Protein AF-A0A068S2N1-F1 (afdb_monomer_lite)

pLDDT: mean 88.33, std 12.28, range [43.28, 98.12]

Organism: NCBI:txid1263082

Structure (mmCIF, N/CA/C/O backbone):
data_AF-A0A068S2N1-F1
#
_entry.id   AF-A0A068S2N1-F1
#
loop_
_atom_site.group_PDB
_atom_site.id
_atom_site.type_symbol
_atom_site.label_atom_id
_atom_site.label_alt_id
_atom_site.label_comp_id
_atom_site.label_asym_id
_atom_site.label_entity_id
_atom_site.label_seq_id
_atom_site.pdbx_PDB_ins_code
_atom_site.Cartn_x
_atom_site.Cartn_y
_atom_site.Cartn_z
_atom_site.occupancy
_atom_site.B_iso_or_equiv
_atom_site.auth_seq_id
_atom_site.auth_comp_id
_atom_site.auth_asym_id
_atom_site.auth_atom_id
_atom_site.pdbx_PDB_model_num
ATOM 1 N N . MET A 1 1 ? 57.124 6.295 -40.384 1.00 50.94 1 MET A N 1
ATOM 2 C CA . MET A 1 1 ? 55.967 6.917 -39.714 1.00 50.94 1 MET A CA 1
ATOM 3 C C . MET A 1 1 ? 54.730 6.375 -40.402 1.00 50.94 1 MET A C 1
ATOM 5 O O . MET A 1 1 ? 54.477 6.763 -41.529 1.00 50.94 1 MET A O 1
ATOM 9 N N . MET A 1 2 ? 54.087 5.366 -39.808 1.00 43.28 2 MET A N 1
ATOM 10 C CA . MET A 1 2 ? 52.809 4.840 -40.298 1.00 43.28 2 MET A CA 1
ATOM 11 C C . MET A 1 2 ? 51.712 5.750 -39.761 1.00 43.28 2 MET A C 1
ATOM 13 O O . MET A 1 2 ? 51.516 5.819 -38.549 1.00 43.28 2 MET A O 1
ATOM 17 N N . GLU A 1 3 ? 51.054 6.465 -40.663 1.00 52.75 3 GLU A N 1
ATOM 18 C CA . GLU A 1 3 ? 49.817 7.181 -40.382 1.00 52.75 3 GLU A CA 1
ATOM 19 C C . GLU A 1 3 ? 48.734 6.136 -40.095 1.00 52.75 3 GLU A C 1
ATOM 21 O O . GLU A 1 3 ? 48.319 5.385 -40.979 1.00 52.75 3 GLU A O 1
ATOM 26 N N . TYR A 1 4 ? 48.319 6.043 -38.831 1.00 49.84 4 TYR A N 1
ATOM 27 C CA . TYR A 1 4 ? 47.068 5.392 -38.464 1.00 49.84 4 TYR A CA 1
ATOM 28 C C . TYR A 1 4 ? 45.945 6.266 -39.018 1.00 49.84 4 TYR A C 1
ATOM 30 O O . TYR A 1 4 ? 45.497 7.205 -38.370 1.00 49.84 4 TYR A O 1
ATOM 38 N N . HIS A 1 5 ? 45.561 5.997 -40.262 1.00 51.66 5 HIS A N 1
ATOM 39 C CA . HIS A 1 5 ? 44.388 6.595 -40.870 1.00 51.66 5 HIS A CA 1
ATOM 40 C C . HIS A 1 5 ? 43.169 6.155 -40.058 1.00 51.66 5 HIS A C 1
ATOM 42 O O . HIS A 1 5 ? 42.894 4.959 -39.937 1.00 51.66 5 HIS A O 1
ATOM 48 N N . ASP A 1 6 ? 42.492 7.141 -39.479 1.00 54.78 6 ASP A N 1
ATOM 49 C CA . ASP A 1 6 ? 41.289 7.019 -38.668 1.00 54.78 6 ASP A CA 1
ATOM 50 C C . ASP A 1 6 ? 40.223 6.158 -39.358 1.00 54.78 6 ASP A C 1
ATOM 52 O O . ASP A 1 6 ? 39.435 6.624 -40.181 1.00 54.78 6 ASP A O 1
ATOM 56 N N . LEU A 1 7 ? 40.172 4.876 -38.998 1.00 48.19 7 LEU A N 1
ATOM 57 C CA . LEU A 1 7 ? 39.039 4.001 -39.275 1.00 48.19 7 LEU A CA 1
ATOM 58 C C . LEU A 1 7 ? 37.964 4.270 -38.220 1.00 48.19 7 LEU A C 1
ATOM 60 O O . LEU A 1 7 ? 37.675 3.423 -37.377 1.00 48.19 7 LEU A O 1
ATOM 64 N N . TRP A 1 8 ? 37.377 5.467 -38.251 1.00 58.34 8 TRP A N 1
ATOM 65 C CA . TRP A 1 8 ? 36.103 5.671 -37.575 1.00 58.34 8 TRP A CA 1
ATOM 66 C C . TRP A 1 8 ? 35.042 4.895 -38.366 1.00 58.34 8 TRP A C 1
ATOM 68 O O . TRP A 1 8 ? 34.888 5.143 -39.567 1.00 58.34 8 TRP A O 1
ATOM 78 N N . PRO A 1 9 ? 34.317 3.938 -37.764 1.00 58.34 9 PRO A N 1
ATOM 79 C CA . PRO A 1 9 ? 33.247 3.267 -38.476 1.00 58.34 9 PRO A CA 1
ATOM 80 C C . PRO A 1 9 ? 32.164 4.305 -38.776 1.00 58.34 9 PRO A C 1
ATOM 82 O O . PRO A 1 9 ? 31.593 4.908 -37.867 1.00 58.34 9 PRO A O 1
ATOM 85 N N . ILE A 1 10 ? 31.902 4.539 -40.064 1.00 65.25 10 ILE A N 1
ATOM 86 C CA . ILE A 1 10 ? 30.747 5.311 -40.521 1.00 65.25 10 ILE A CA 1
ATOM 87 C C . ILE A 1 10 ? 29.518 4.495 -40.117 1.00 65.25 10 ILE A C 1
ATOM 89 O O . ILE A 1 10 ? 29.126 3.557 -40.810 1.00 65.25 10 ILE A O 1
ATOM 93 N N . ILE A 1 11 ? 28.962 4.810 -38.947 1.00 65.44 11 ILE A N 1
ATOM 94 C CA . ILE A 1 11 ? 27.679 4.280 -38.489 1.00 65.44 11 ILE A CA 1
ATOM 95 C C . ILE A 1 11 ? 26.670 4.595 -39.596 1.00 65.44 11 ILE A C 1
ATOM 97 O O . ILE A 1 11 ? 26.536 5.755 -39.995 1.00 65.44 11 ILE A O 1
ATOM 101 N N . SER A 1 12 ? 26.006 3.573 -40.139 1.00 80.38 12 SER A N 1
ATOM 102 C CA . SER A 1 12 ? 25.059 3.789 -41.235 1.00 80.38 12 SER A CA 1
ATOM 103 C C . SER A 1 12 ? 23.910 4.690 -40.766 1.00 80.38 12 SER A C 1
ATOM 105 O O . SER A 1 12 ? 23.557 4.708 -39.585 1.00 80.38 12 SER A O 1
ATOM 107 N N . SER A 1 13 ? 23.275 5.426 -41.681 1.00 79.69 13 SER A N 1
ATOM 108 C CA . SER A 1 13 ? 22.116 6.267 -41.341 1.00 79.69 13 SER A CA 1
ATOM 109 C C . SER A 1 13 ? 20.970 5.476 -40.691 1.00 79.69 13 SER A C 1
ATOM 111 O O . SER A 1 13 ? 20.159 6.045 -39.968 1.00 79.69 13 SER A O 1
ATOM 113 N N . GLU A 1 14 ? 20.886 4.167 -40.942 1.00 81.12 14 GLU A N 1
ATOM 114 C CA . GLU A 1 14 ? 19.935 3.267 -40.278 1.00 81.12 14 GLU A CA 1
ATOM 115 C C . GLU A 1 14 ? 20.351 2.952 -38.838 1.00 81.12 14 GLU A C 1
ATOM 117 O O . GLU A 1 14 ? 19.517 3.012 -37.939 1.00 81.12 14 GLU A O 1
ATOM 122 N N . GLN A 1 15 ? 21.638 2.698 -38.591 1.00 81.25 15 GLN A N 1
ATOM 123 C CA . GLN A 1 15 ? 22.155 2.494 -37.237 1.00 81.25 15 GLN A CA 1
ATOM 124 C C . GLN A 1 15 ? 22.020 3.758 -36.375 1.00 81.25 15 GLN A C 1
ATOM 126 O O . GLN A 1 15 ? 21.676 3.650 -35.202 1.00 81.25 15 GLN A O 1
ATOM 131 N N . GLN A 1 16 ? 22.210 4.952 -36.950 1.00 82.50 16 GLN A N 1
ATOM 132 C CA . GLN A 1 16 ? 21.969 6.220 -36.246 1.00 82.50 16 GLN A CA 1
ATOM 133 C C . GLN A 1 16 ? 20.497 6.391 -35.846 1.00 82.50 16 GLN A C 1
ATOM 135 O O . GLN A 1 16 ? 20.217 6.779 -34.716 1.00 82.50 16 GLN A O 1
ATOM 140 N N . LYS A 1 17 ? 19.552 6.051 -36.735 1.00 86.12 17 LYS A N 1
ATOM 141 C CA . LYS A 1 17 ? 18.113 6.096 -36.419 1.00 86.12 17 LYS A CA 1
ATOM 142 C C . LYS A 1 17 ? 17.726 5.104 -35.326 1.00 86.12 17 LYS A C 1
ATOM 144 O O . LYS A 1 17 ? 16.930 5.450 -34.461 1.00 86.12 17 LYS A O 1
ATOM 149 N N . LEU A 1 18 ? 18.286 3.894 -35.354 1.00 87.88 18 LEU A N 1
ATOM 150 C CA . LEU A 1 18 ? 18.038 2.884 -34.321 1.00 87.88 18 LEU A CA 1
ATOM 151 C C . LEU A 1 18 ? 18.582 3.323 -32.957 1.00 87.88 18 LEU A C 1
ATOM 153 O O . LEU A 1 18 ? 17.882 3.190 -31.960 1.00 87.88 18 LEU A O 1
ATOM 157 N N . LEU A 1 19 ? 19.790 3.896 -32.921 1.00 85.75 19 LEU A N 1
ATOM 158 C CA . LEU A 1 19 ? 20.373 4.463 -31.701 1.00 85.75 19 LEU A CA 1
ATOM 159 C C . LEU A 1 19 ? 19.509 5.594 -31.134 1.00 85.75 19 LEU A C 1
ATOM 161 O O . LEU A 1 19 ? 19.250 5.614 -29.936 1.00 85.75 19 LEU A O 1
ATOM 165 N N . GLN A 1 20 ? 19.025 6.496 -31.990 1.00 87.19 20 GLN A N 1
ATOM 166 C CA . GLN A 1 20 ? 18.169 7.601 -31.565 1.00 87.19 20 GLN A CA 1
ATOM 167 C C . GLN A 1 20 ? 16.817 7.109 -31.026 1.00 87.19 20 GLN A C 1
ATOM 169 O O . GLN A 1 20 ? 16.393 7.540 -29.960 1.00 87.19 20 GLN A O 1
ATOM 174 N N . GLN A 1 21 ? 16.176 6.148 -31.699 1.00 88.19 21 GLN A N 1
ATOM 175 C CA . GLN A 1 21 ? 14.936 5.535 -31.205 1.00 88.19 21 GLN A CA 1
ATOM 176 C C . GLN A 1 21 ? 15.134 4.811 -29.872 1.00 88.19 21 GLN A C 1
ATOM 178 O O . GLN A 1 21 ? 14.247 4.831 -29.024 1.00 88.19 21 GLN A O 1
ATOM 183 N N . GLN A 1 22 ? 16.283 4.164 -29.683 1.00 85.25 22 GLN A N 1
ATOM 184 C CA . GLN A 1 22 ? 16.595 3.492 -28.429 1.00 85.25 22 GLN A CA 1
ATOM 185 C C . GLN A 1 22 ? 16.802 4.495 -27.288 1.00 85.25 22 GLN A C 1
ATOM 187 O O . GLN A 1 22 ? 16.259 4.290 -26.208 1.00 85.25 22 GLN A O 1
ATOM 192 N N . GLN A 1 23 ? 17.499 5.607 -27.545 1.00 84.38 23 GLN A N 1
ATOM 193 C CA . GLN A 1 23 ? 17.666 6.691 -26.572 1.00 84.38 23 GLN A CA 1
ATOM 194 C C . GLN A 1 23 ? 16.322 7.300 -26.154 1.00 84.38 23 GLN A C 1
ATOM 196 O O . GLN A 1 23 ? 16.054 7.411 -24.963 1.00 84.38 23 GLN A O 1
ATOM 201 N N . GLU A 1 24 ? 15.443 7.609 -27.111 1.00 87.38 24 GLU A N 1
ATOM 202 C CA . GLU A 1 24 ? 14.108 8.152 -26.819 1.00 87.38 24 GLU A CA 1
ATOM 203 C C . GLU A 1 24 ? 13.254 7.182 -25.984 1.00 87.38 24 GLU A C 1
ATOM 205 O O . GLU A 1 24 ? 12.510 7.602 -25.098 1.00 87.38 24 GLU A O 1
ATOM 210 N N . GLN A 1 25 ? 13.361 5.874 -26.237 1.00 85.38 25 GLN A N 1
ATOM 211 C CA . GLN A 1 25 ? 12.658 4.857 -25.449 1.00 85.38 25 GLN A CA 1
ATOM 212 C C . GLN A 1 25 ? 13.197 4.737 -24.023 1.00 85.38 25 GLN A C 1
ATOM 214 O O . GLN A 1 25 ? 12.416 4.505 -23.099 1.00 85.38 25 GLN A O 1
ATOM 219 N N . ASP A 1 26 ? 14.510 4.852 -23.842 1.00 83.75 26 ASP A N 1
ATOM 220 C CA . ASP A 1 26 ? 15.133 4.775 -22.524 1.00 83.75 26 ASP A CA 1
ATOM 221 C C . ASP A 1 26 ? 14.786 6.017 -21.683 1.00 83.75 26 ASP A C 1
ATOM 223 O O . ASP A 1 26 ? 14.392 5.867 -20.527 1.00 83.75 26 ASP A O 1
ATOM 227 N N . GLU A 1 27 ? 14.796 7.214 -22.281 1.00 86.38 27 GLU A N 1
ATOM 228 C CA . GLU A 1 27 ? 14.364 8.462 -21.628 1.00 86.38 27 GLU A CA 1
ATOM 229 C C . GLU A 1 27 ? 12.887 8.413 -21.199 1.00 86.38 27 GLU A C 1
ATOM 231 O O . GLU A 1 27 ? 12.549 8.769 -20.069 1.00 86.38 27 GLU A O 1
ATOM 236 N N . GLN A 1 28 ? 11.994 7.915 -22.064 1.00 86.31 28 GLN A N 1
ATOM 237 C CA . GLN A 1 28 ? 10.570 7.766 -21.730 1.00 86.31 28 GLN A CA 1
ATOM 238 C C . GLN A 1 28 ? 10.344 6.800 -20.565 1.00 86.31 28 GLN A C 1
ATOM 240 O O . GLN A 1 28 ? 9.532 7.074 -19.680 1.00 86.31 28 GLN A O 1
ATOM 245 N N . LYS A 1 29 ? 11.066 5.674 -20.545 1.00 83.00 29 LYS A N 1
ATOM 246 C CA . LYS A 1 29 ? 10.986 4.712 -19.440 1.00 83.00 29 LYS A CA 1
ATOM 247 C C . LYS A 1 29 ? 11.489 5.318 -18.142 1.00 83.00 29 LYS A C 1
ATOM 249 O O . LYS A 1 29 ? 10.867 5.100 -17.107 1.00 83.00 29 LYS A O 1
ATOM 254 N N . GLU A 1 30 ? 12.597 6.053 -18.179 1.00 85.31 30 GLU A N 1
ATOM 255 C CA . GLU A 1 30 ? 13.137 6.717 -16.994 1.00 85.31 30 GLU A CA 1
ATOM 256 C C . GLU A 1 30 ? 12.122 7.703 -16.406 1.00 85.31 30 GLU A C 1
ATOM 258 O O . GLU A 1 30 ? 11.840 7.640 -15.206 1.00 85.31 30 GLU A O 1
ATOM 263 N N . GLN A 1 31 ? 11.495 8.517 -17.260 1.00 87.62 31 GLN A N 1
ATOM 264 C CA . GLN A 1 31 ? 10.448 9.448 -16.853 1.00 87.62 31 GLN A CA 1
ATOM 265 C C . GLN A 1 31 ? 9.241 8.727 -16.229 1.00 87.62 31 GLN A C 1
ATOM 267 O O . GLN A 1 31 ? 8.793 9.110 -15.149 1.00 87.62 31 GLN A O 1
ATOM 272 N N . GLU A 1 32 ? 8.754 7.642 -16.839 1.00 87.50 32 GLU A N 1
ATOM 273 C CA . GLU A 1 32 ? 7.657 6.835 -16.282 1.00 87.50 32 GLU A CA 1
ATOM 274 C C . GLU A 1 32 ? 8.007 6.284 -14.884 1.00 87.50 32 GLU A C 1
ATOM 276 O O . GLU A 1 32 ? 7.168 6.240 -13.982 1.00 87.50 32 GLU A O 1
ATOM 281 N N . GLN A 1 33 ? 9.255 5.864 -14.654 1.00 84.94 33 GLN A N 1
ATOM 282 C CA . GLN A 1 33 ? 9.677 5.382 -13.334 1.00 84.94 33 GLN A CA 1
ATOM 283 C C . GLN A 1 33 ? 9.750 6.501 -12.296 1.00 84.94 33 GLN A C 1
ATOM 285 O O . GLN A 1 33 ? 9.393 6.285 -11.135 1.00 84.94 33 GLN A O 1
ATOM 290 N N . GLU A 1 34 ? 10.217 7.681 -12.691 1.00 89.25 34 GLU A N 1
ATOM 291 C CA . GLU A 1 34 ? 10.250 8.843 -11.809 1.00 89.25 34 GLU A CA 1
ATOM 292 C C . GLU A 1 34 ? 8.831 9.286 -11.430 1.00 89.25 34 GLU A C 1
ATOM 294 O O . GLU A 1 34 ? 8.563 9.523 -10.250 1.00 89.25 34 GLU A O 1
ATOM 299 N N . GLU A 1 35 ? 7.896 9.261 -12.382 1.00 91.31 35 GLU A N 1
ATOM 300 C CA . GLU A 1 35 ? 6.467 9.476 -12.138 1.00 91.31 35 GLU A CA 1
ATOM 301 C C . GLU A 1 35 ? 5.908 8.448 -11.141 1.00 91.31 35 GLU A C 1
ATOM 303 O O . GLU A 1 35 ? 5.309 8.838 -10.138 1.00 91.31 35 GLU A O 1
ATOM 308 N N . ASN A 1 36 ? 6.198 7.153 -11.315 1.00 90.69 36 ASN A N 1
ATOM 309 C CA . ASN A 1 36 ? 5.779 6.113 -10.365 1.00 90.69 36 ASN A CA 1
ATOM 310 C C . ASN A 1 36 ? 6.326 6.360 -8.941 1.00 90.69 36 ASN A C 1
ATOM 312 O O . ASN A 1 36 ? 5.598 6.222 -7.955 1.00 90.69 36 ASN A O 1
ATOM 316 N N . ILE A 1 37 ? 7.606 6.727 -8.800 1.00 91.69 37 ILE A N 1
ATOM 317 C CA . ILE A 1 37 ? 8.214 7.031 -7.489 1.00 91.69 37 ILE A CA 1
ATOM 318 C C . ILE A 1 37 ? 7.569 8.275 -6.868 1.00 91.69 37 ILE A C 1
ATOM 320 O O . ILE A 1 37 ? 7.307 8.309 -5.658 1.00 91.69 37 ILE A O 1
ATOM 324 N N . GLN A 1 38 ? 7.290 9.288 -7.684 1.00 94.50 38 GLN A N 1
ATOM 325 C CA . GLN A 1 38 ? 6.627 10.509 -7.254 1.00 94.50 38 GLN A CA 1
ATOM 326 C C . GLN A 1 38 ? 5.190 10.234 -6.787 1.00 94.50 38 GLN A C 1
ATOM 328 O O . GLN A 1 38 ? 4.768 10.759 -5.751 1.00 94.50 38 GLN A O 1
ATOM 333 N N . GLU A 1 39 ? 4.451 9.372 -7.485 1.00 94.31 39 GLU A N 1
ATOM 334 C CA . GLU A 1 39 ? 3.106 8.939 -7.097 1.00 94.31 39 GLU A CA 1
ATOM 335 C C . GLU A 1 39 ? 3.116 8.173 -5.767 1.00 94.31 39 GLU A C 1
ATOM 337 O O . GLU A 1 39 ? 2.340 8.509 -4.866 1.00 94.31 39 GLU A O 1
ATOM 342 N N . ILE A 1 40 ? 4.042 7.219 -5.582 1.00 94.44 40 ILE A N 1
ATOM 343 C CA . ILE A 1 40 ? 4.223 6.509 -4.299 1.00 94.44 40 ILE A CA 1
ATOM 344 C C . ILE A 1 40 ? 4.476 7.513 -3.170 1.00 94.44 40 ILE A C 1
ATOM 346 O O . ILE A 1 40 ? 3.829 7.455 -2.122 1.00 94.44 40 ILE A O 1
ATOM 350 N N . THR A 1 41 ? 5.399 8.450 -3.387 1.00 94.94 41 THR A N 1
ATOM 351 C CA . THR A 1 41 ? 5.784 9.455 -2.386 1.00 94.94 41 THR A CA 1
ATOM 352 C C . THR A 1 41 ? 4.615 10.382 -2.044 1.00 94.94 41 THR A C 1
ATOM 354 O O . THR A 1 41 ? 4.409 10.732 -0.881 1.00 94.94 41 THR A O 1
ATOM 357 N N . THR A 1 42 ? 3.800 10.740 -3.038 1.00 96.50 42 THR A N 1
ATOM 358 C CA . THR A 1 42 ? 2.596 11.563 -2.855 1.00 96.50 42 THR A CA 1
ATOM 359 C C . THR A 1 42 ? 1.551 10.837 -2.008 1.00 96.50 42 THR A C 1
ATOM 361 O O . THR A 1 42 ? 1.003 11.408 -1.063 1.00 96.50 42 THR A O 1
ATOM 364 N N . ILE A 1 43 ? 1.308 9.556 -2.291 1.00 95.50 43 ILE A N 1
ATOM 365 C CA . ILE A 1 43 ? 0.384 8.725 -1.509 1.00 95.50 43 ILE A CA 1
ATOM 366 C C . ILE A 1 43 ? 0.885 8.561 -0.072 1.00 95.50 43 ILE A C 1
ATOM 368 O O . ILE A 1 43 ? 0.108 8.716 0.873 1.00 95.50 43 ILE A O 1
ATOM 372 N N . GLU A 1 44 ? 2.180 8.292 0.111 1.00 95.31 44 GLU A N 1
ATOM 373 C CA . GLU A 1 44 ? 2.789 8.188 1.437 1.00 95.31 44 GLU A CA 1
ATOM 374 C C . GLU A 1 44 ? 2.637 9.501 2.220 1.00 95.31 44 GLU A C 1
ATOM 376 O O . GLU A 1 44 ? 2.291 9.487 3.404 1.00 95.31 44 GLU A O 1
ATOM 381 N N . HIS A 1 45 ? 2.846 10.645 1.565 1.00 96.69 45 HIS A N 1
ATOM 382 C CA . HIS A 1 45 ? 2.656 11.957 2.173 1.00 96.69 45 HIS A CA 1
ATOM 383 C C . HIS A 1 45 ? 1.211 12.166 2.646 1.00 96.69 45 HIS A C 1
ATOM 385 O O . HIS A 1 45 ? 0.997 12.575 3.788 1.00 96.69 45 HIS A O 1
ATOM 391 N N . HIS A 1 46 ? 0.214 11.817 1.828 1.00 97.44 46 HIS A N 1
ATOM 392 C CA . HIS A 1 46 ? -1.192 11.892 2.235 1.00 97.44 46 HIS A CA 1
ATOM 393 C C . HIS A 1 46 ? -1.510 10.964 3.413 1.00 97.44 46 HIS A C 1
ATOM 395 O O . HIS A 1 46 ? -2.196 11.379 4.347 1.00 97.44 46 HIS A O 1
ATOM 401 N N . ALA A 1 47 ? -0.975 9.740 3.421 1.00 96.50 47 ALA A N 1
ATOM 402 C CA . ALA A 1 47 ? -1.142 8.824 4.547 1.00 96.50 47 ALA A CA 1
ATOM 403 C C . ALA A 1 47 ? -0.542 9.399 5.845 1.00 96.50 47 ALA A C 1
ATOM 405 O O . ALA A 1 47 ? -1.185 9.360 6.896 1.00 96.50 47 ALA A O 1
ATOM 406 N N . LYS A 1 48 ? 0.651 10.006 5.769 1.00 96.31 48 LYS A N 1
ATOM 407 C CA . LYS A 1 48 ? 1.284 10.706 6.900 1.00 96.31 48 LYS A CA 1
ATOM 408 C C . LYS A 1 48 ? 0.455 11.895 7.376 1.00 96.31 48 LYS A C 1
ATOM 410 O O . LYS A 1 48 ? 0.347 12.109 8.577 1.00 96.31 48 LYS A O 1
ATOM 415 N N . GLU A 1 49 ? -0.153 12.650 6.467 1.00 97.19 49 GLU A N 1
ATOM 416 C CA . GLU A 1 49 ? -0.998 13.790 6.825 1.00 97.19 49 GLU A CA 1
ATOM 417 C C . GLU A 1 49 ? -2.298 13.357 7.521 1.00 97.19 49 GLU A C 1
ATOM 419 O O . GLU A 1 49 ? -2.749 14.019 8.456 1.00 97.19 49 GLU A O 1
ATOM 424 N N . ILE A 1 50 ? -2.891 12.222 7.131 1.00 96.38 50 ILE A N 1
ATOM 425 C CA . ILE A 1 50 ? -4.014 11.617 7.867 1.00 96.38 50 ILE A CA 1
ATOM 426 C C . ILE A 1 50 ? -3.580 11.269 9.295 1.00 96.38 50 ILE A C 1
ATOM 428 O O . ILE A 1 50 ? -4.236 11.692 10.248 1.00 96.38 50 ILE A O 1
ATOM 432 N N . ALA A 1 51 ? -2.465 10.547 9.448 1.00 94.94 51 ALA A N 1
ATOM 433 C CA . ALA A 1 51 ? -1.938 10.170 10.759 1.00 94.94 51 ALA A CA 1
ATOM 434 C C . ALA A 1 51 ? -1.627 11.404 11.625 1.00 94.94 51 ALA A C 1
ATOM 436 O O . ALA A 1 51 ? -2.101 11.504 12.751 1.00 94.94 51 ALA A O 1
ATOM 437 N N . ARG A 1 52 ? -0.943 12.407 11.064 1.00 95.50 52 ARG A N 1
ATOM 438 C CA . ARG A 1 52 ? -0.591 13.654 11.758 1.00 95.50 52 ARG A CA 1
ATOM 439 C C . ARG A 1 52 ? -1.819 14.434 12.224 1.00 95.50 52 ARG A C 1
ATOM 441 O O . ARG A 1 52 ? -1.815 14.972 13.331 1.00 95.50 52 ARG A O 1
ATOM 448 N N . ARG A 1 53 ? -2.868 14.524 11.395 1.00 95.88 53 ARG A N 1
ATOM 449 C CA . ARG A 1 53 ? -4.130 15.180 11.780 1.00 95.88 53 ARG A CA 1
ATOM 450 C C . ARG A 1 53 ? -4.805 14.445 12.928 1.00 95.88 53 ARG A C 1
ATOM 452 O O . ARG A 1 53 ? -5.306 15.099 13.834 1.00 95.88 53 ARG A O 1
ATOM 459 N N . LEU A 1 54 ? -4.789 13.115 12.905 1.00 94.56 54 LEU A N 1
ATOM 460 C CA . LEU A 1 54 ? -5.322 12.300 13.988 1.00 94.56 54 LEU A CA 1
ATOM 461 C C . LEU A 1 54 ? -4.516 12.492 15.284 1.00 94.56 54 LEU A C 1
ATOM 463 O O . LEU A 1 54 ? -5.105 12.727 16.335 1.00 94.56 54 LEU A O 1
ATOM 467 N N . ASP A 1 55 ? -3.185 12.474 15.211 1.00 94.19 55 ASP A N 1
ATOM 468 C CA . ASP A 1 55 ? -2.294 12.630 16.370 1.00 94.19 55 ASP A CA 1
ATOM 469 C C . ASP A 1 55 ? -2.416 14.002 17.050 1.00 94.19 55 ASP A C 1
ATOM 471 O O . ASP A 1 55 ? -2.158 14.135 18.246 1.00 94.19 55 ASP A O 1
ATOM 475 N N . ALA A 1 56 ? -2.845 15.028 16.310 1.00 95.69 56 ALA A N 1
ATOM 476 C CA . ALA A 1 56 ? -3.110 16.358 16.854 1.00 95.69 56 ALA A CA 1
ATOM 477 C C . ALA A 1 56 ? -4.393 16.434 17.709 1.00 95.69 56 ALA A C 1
ATOM 479 O O . ALA A 1 56 ? -4.610 17.436 18.395 1.00 95.69 56 ALA A O 1
ATOM 480 N N . LEU A 1 57 ? -5.247 15.406 17.668 1.00 95.12 57 LEU A N 1
ATOM 481 C CA . LEU A 1 57 ? -6.512 15.343 18.400 1.00 95.12 57 LEU A CA 1
ATOM 482 C C . LEU A 1 57 ? -6.362 14.617 19.738 1.00 95.12 57 LEU A C 1
ATOM 484 O O . LEU A 1 57 ? -5.486 13.770 19.922 1.00 95.12 57 LEU A O 1
ATOM 488 N N . ARG A 1 58 ? -7.275 14.888 20.677 1.00 94.94 58 ARG A N 1
ATOM 489 C CA . ARG A 1 58 ? -7.348 14.133 21.938 1.00 94.94 58 ARG A CA 1
ATOM 490 C C . ARG A 1 58 ? -7.810 12.697 21.666 1.00 94.94 58 ARG A C 1
ATOM 492 O O . ARG A 1 58 ? -8.626 12.500 20.770 1.00 94.94 58 ARG A O 1
ATOM 499 N N . PRO A 1 59 ? -7.432 11.698 22.483 1.00 91.94 59 PRO A N 1
ATOM 500 C CA . PRO A 1 59 ? -7.829 10.302 22.254 1.00 91.94 59 PRO A CA 1
ATOM 501 C C . PRO A 1 59 ? -9.341 10.078 22.065 1.00 91.94 59 PRO A C 1
ATOM 503 O O . PRO A 1 59 ? -9.758 9.300 21.211 1.00 91.94 59 PRO A O 1
ATOM 506 N N . SER A 1 60 ? -10.186 10.804 22.806 1.00 92.69 60 SER A N 1
ATOM 507 C CA . SER A 1 60 ? -11.645 10.732 22.640 1.00 92.69 60 SER A CA 1
ATOM 508 C C . SER A 1 60 ? -12.116 11.252 21.278 1.00 92.69 60 SER A C 1
ATOM 510 O O . SER A 1 60 ? -13.038 10.695 20.694 1.00 92.69 60 SER A O 1
ATOM 512 N N . GLU A 1 61 ? -11.484 12.309 20.765 1.00 94.31 61 GLU A N 1
ATOM 513 C CA . GLU A 1 61 ? -11.780 12.887 19.449 1.00 94.31 61 GLU A CA 1
ATOM 514 C C . GLU A 1 61 ? -11.247 11.982 18.335 1.00 94.31 61 GLU A C 1
ATOM 516 O O . GLU A 1 61 ? -11.944 11.739 17.354 1.00 94.31 61 GLU A O 1
ATOM 521 N N . GLN A 1 62 ? -10.057 11.402 18.518 1.00 93.25 62 GLN A N 1
ATOM 522 C CA . GLN A 1 62 ? -9.490 10.423 17.590 1.00 93.25 62 GLN A CA 1
ATOM 523 C C . GLN A 1 62 ? -10.458 9.264 17.328 1.00 93.25 62 GLN A C 1
ATOM 525 O O . GLN A 1 62 ? -10.663 8.870 16.181 1.00 93.25 62 GLN A O 1
ATOM 530 N N . PHE A 1 63 ? -11.103 8.754 18.380 1.00 91.75 63 PHE A N 1
ATOM 531 C CA . PHE A 1 63 ? -12.103 7.698 18.248 1.00 91.75 63 PHE A CA 1
ATOM 532 C C . PHE A 1 63 ? -13.357 8.157 17.487 1.00 91.75 63 PHE A C 1
ATOM 534 O O . PHE A 1 63 ? -13.854 7.422 16.636 1.00 91.75 63 PHE A O 1
ATOM 541 N N . VAL A 1 64 ? -13.840 9.382 17.730 1.00 94.44 64 VAL A N 1
ATOM 542 C CA . VAL A 1 64 ? -14.983 9.961 16.997 1.00 94.44 64 VAL A CA 1
ATOM 543 C C . VAL A 1 64 ? -14.688 10.067 15.496 1.00 94.44 64 VAL A C 1
ATOM 545 O O . VAL A 1 64 ? -15.564 9.798 14.675 1.00 94.44 64 VAL A O 1
ATOM 548 N N . HIS A 1 65 ? -13.447 10.391 15.128 1.00 95.38 65 HIS A N 1
ATOM 549 C CA . HIS A 1 65 ? -13.019 10.508 13.732 1.00 95.38 65 HIS A CA 1
ATOM 550 C C . HIS A 1 65 ? -12.553 9.187 13.097 1.00 95.38 65 HIS A C 1
ATOM 552 O O . HIS A 1 65 ? -12.232 9.168 11.908 1.00 95.38 65 HIS A O 1
ATOM 558 N N . ALA A 1 66 ? -12.546 8.068 13.829 1.00 94.75 66 ALA A N 1
ATOM 559 C CA . ALA A 1 66 ? -11.974 6.810 13.346 1.00 94.75 66 ALA A CA 1
ATOM 560 C C . ALA A 1 66 ? -12.645 6.281 12.064 1.00 94.75 66 ALA A C 1
ATOM 562 O O . ALA A 1 66 ? -11.958 5.768 11.181 1.00 94.75 66 ALA A O 1
ATOM 563 N N . ALA A 1 67 ? -13.965 6.447 11.930 1.00 95.56 67 ALA A N 1
ATOM 564 C CA . ALA A 1 67 ? -14.705 6.036 10.734 1.00 95.56 67 ALA A CA 1
ATOM 565 C C . ALA A 1 67 ? -14.321 6.864 9.499 1.00 95.56 67 ALA A C 1
ATOM 567 O O . ALA A 1 67 ? -14.114 6.317 8.416 1.00 95.56 67 ALA A O 1
ATOM 568 N N . GLN A 1 68 ? -14.172 8.179 9.678 1.00 96.75 68 GLN A N 1
ATOM 569 C CA . GLN A 1 68 ? -13.727 9.080 8.619 1.00 96.75 68 GLN A CA 1
ATOM 570 C C . GLN A 1 68 ? -12.293 8.740 8.193 1.00 96.75 68 GLN A C 1
ATOM 572 O O . GLN A 1 68 ? -12.027 8.574 7.007 1.00 96.75 68 GLN A O 1
ATOM 577 N N . VAL A 1 69 ? -11.386 8.557 9.156 1.00 96.44 69 VAL A N 1
ATOM 578 C CA . VAL A 1 69 ? -9.998 8.157 8.888 1.00 96.44 69 VAL A CA 1
ATOM 579 C C . VAL A 1 69 ? -9.933 6.828 8.136 1.00 96.44 69 VAL A C 1
ATOM 581 O O . VAL A 1 69 ? -9.180 6.702 7.172 1.00 96.44 69 VAL A O 1
ATOM 584 N N . ALA A 1 70 ? -10.750 5.845 8.524 1.00 96.62 70 ALA A N 1
ATOM 585 C CA . ALA A 1 70 ? -10.838 4.582 7.801 1.00 96.62 70 ALA A CA 1
ATOM 586 C C . ALA A 1 70 ? -11.277 4.790 6.343 1.00 96.62 70 ALA A C 1
ATOM 588 O O . ALA A 1 70 ? -10.673 4.220 5.436 1.00 96.62 70 ALA A O 1
ATOM 589 N N . GLN A 1 71 ? -12.280 5.638 6.097 1.00 97.50 71 GLN A N 1
ATOM 590 C CA . GLN A 1 71 ? -12.741 5.957 4.746 1.00 97.50 71 GLN A CA 1
ATOM 591 C C . GLN A 1 71 ? -11.658 6.648 3.903 1.00 97.50 71 GLN A C 1
ATOM 593 O O . GLN A 1 71 ? -11.490 6.305 2.733 1.00 97.50 71 GLN A O 1
ATOM 598 N N . GLU A 1 72 ? -10.904 7.580 4.483 1.00 97.62 72 GLU A N 1
ATOM 599 C CA . GLU A 1 72 ? -9.795 8.252 3.797 1.00 97.62 72 GLU A CA 1
ATOM 600 C C . GLU A 1 72 ? -8.696 7.246 3.410 1.00 97.62 72 GLU A C 1
ATOM 602 O O . GLU A 1 72 ? -8.253 7.219 2.259 1.00 97.62 72 GLU A O 1
ATOM 607 N N . TYR A 1 73 ? -8.330 6.329 4.313 1.00 97.69 73 TYR A N 1
ATOM 608 C CA . TYR A 1 73 ? -7.404 5.243 3.981 1.00 97.69 73 TYR A CA 1
ATOM 609 C C . TYR A 1 73 ? -7.966 4.285 2.919 1.00 97.69 73 TYR A C 1
ATOM 611 O O . TYR A 1 73 ? -7.224 3.880 2.026 1.00 97.69 73 TYR A O 1
ATOM 619 N N . HIS A 1 74 ? -9.264 3.954 2.951 1.00 97.00 74 HIS A N 1
ATOM 620 C CA . HIS A 1 74 ? -9.905 3.147 1.899 1.00 97.00 74 HIS A CA 1
ATOM 621 C C . HIS A 1 74 ? -9.752 3.805 0.524 1.00 97.00 74 HIS A C 1
ATOM 623 O O . HIS A 1 74 ? -9.407 3.131 -0.447 1.00 97.00 74 HIS A O 1
ATOM 629 N N . GLN A 1 75 ? -10.005 5.112 0.434 1.00 97.00 75 GLN A N 1
ATOM 630 C CA . GLN A 1 75 ? -9.885 5.866 -0.814 1.00 97.00 75 GLN A CA 1
ATOM 631 C C . GLN A 1 75 ? -8.446 5.879 -1.327 1.00 97.00 75 GLN A C 1
ATOM 633 O O . GLN A 1 75 ? -8.223 5.626 -2.510 1.00 97.00 75 GLN A O 1
ATOM 638 N N . LEU A 1 76 ? -7.473 6.096 -0.441 1.00 97.44 76 LEU A N 1
ATOM 639 C CA . LEU A 1 76 ? -6.065 6.055 -0.818 1.00 97.44 76 LEU A CA 1
ATOM 640 C C . LEU A 1 76 ? -5.632 4.661 -1.291 1.00 97.44 76 LEU A C 1
ATOM 642 O O . LEU A 1 76 ? -4.957 4.579 -2.306 1.00 97.44 76 LEU A O 1
ATOM 646 N N . ILE A 1 77 ? -6.072 3.563 -0.659 1.00 97.38 77 ILE A N 1
ATOM 647 C CA . ILE A 1 77 ? -5.781 2.203 -1.159 1.00 97.38 77 ILE A CA 1
ATOM 648 C C . ILE A 1 77 ? -6.325 2.006 -2.578 1.00 97.38 77 ILE A C 1
ATOM 650 O O . ILE A 1 77 ? -5.645 1.433 -3.433 1.00 97.38 77 ILE A O 1
ATOM 654 N N . ARG A 1 78 ? -7.544 2.487 -2.853 1.00 95.38 78 ARG A N 1
ATOM 655 C CA . ARG A 1 78 ? -8.142 2.404 -4.194 1.00 95.38 78 ARG A CA 1
ATOM 656 C C . ARG A 1 78 ? -7.348 3.207 -5.217 1.00 95.38 78 ARG A C 1
ATOM 658 O O . ARG A 1 78 ? -7.108 2.698 -6.308 1.00 95.38 78 ARG A O 1
ATOM 665 N N . LEU A 1 79 ? -6.902 4.405 -4.845 1.00 95.12 79 LEU A N 1
ATOM 666 C CA . LEU A 1 79 ? -6.032 5.228 -5.678 1.00 95.12 79 LEU A CA 1
ATOM 667 C C . LEU A 1 79 ? -4.696 4.519 -5.947 1.00 95.12 79 LEU A C 1
ATOM 669 O O . LEU A 1 79 ? -4.328 4.350 -7.105 1.00 95.12 79 LEU A O 1
ATOM 673 N N . SER A 1 80 ? -4.031 3.988 -4.918 1.00 95.88 80 SER A N 1
ATOM 674 C CA . SER A 1 80 ? -2.794 3.210 -5.070 1.00 95.88 80 SER A CA 1
ATOM 675 C C . SER A 1 80 ? -2.966 2.011 -6.004 1.00 95.88 80 SER A C 1
ATOM 677 O O . SER A 1 80 ? -2.087 1.700 -6.796 1.00 95.88 80 SER A O 1
ATOM 679 N N . SER A 1 81 ? -4.118 1.342 -5.954 1.00 93.56 81 SER A N 1
ATOM 680 C CA . SER A 1 81 ? -4.403 0.161 -6.784 1.00 93.56 81 SER A CA 1
ATOM 681 C C . SER A 1 81 ? -4.585 0.492 -8.272 1.00 93.56 81 SER A C 1
ATOM 683 O O . SER A 1 81 ? -4.514 -0.414 -9.113 1.00 93.56 81 SER A O 1
ATOM 685 N N . SER A 1 82 ? -4.833 1.769 -8.591 1.00 91.75 82 SER A N 1
ATOM 686 C CA . SER A 1 82 ? -4.947 2.289 -9.959 1.00 91.75 82 SER A CA 1
ATOM 687 C C . SER A 1 82 ? -3.617 2.714 -10.584 1.00 91.75 82 SER A C 1
ATOM 689 O O . SER A 1 82 ? -3.600 2.989 -11.782 1.00 91.75 82 SER A O 1
ATOM 691 N N . LEU A 1 83 ? -2.516 2.715 -9.818 1.00 90.56 83 LEU A N 1
ATOM 692 C CA . LEU A 1 83 ? -1.185 2.989 -10.360 1.00 90.56 83 LEU A CA 1
ATOM 693 C C . LEU A 1 83 ? -0.851 1.992 -11.476 1.00 90.56 83 LEU A C 1
ATOM 695 O O . LEU A 1 83 ? -1.193 0.804 -11.400 1.00 90.56 83 LEU A O 1
ATOM 699 N N . GLN A 1 84 ? -0.191 2.488 -12.525 1.00 84.88 84 GLN A N 1
ATOM 700 C CA . GLN A 1 84 ? 0.091 1.694 -13.721 1.00 84.88 84 GLN A CA 1
ATOM 701 C C . GLN A 1 84 ? 1.067 0.556 -13.416 1.00 84.88 84 GLN A C 1
ATOM 703 O O . GLN A 1 84 ? 0.844 -0.583 -13.843 1.00 84.88 84 GLN A O 1
ATOM 708 N N . HIS A 1 85 ? 2.113 0.848 -12.635 1.00 87.25 85 HIS A N 1
ATOM 709 C CA . HIS A 1 85 ? 3.127 -0.129 -12.272 1.00 87.25 85 HIS A CA 1
ATOM 710 C C . HIS A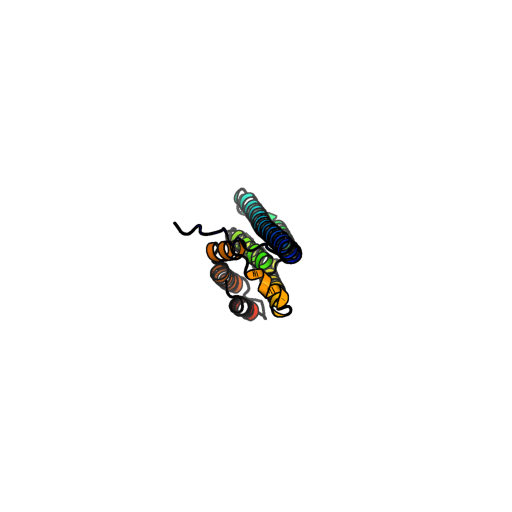 1 85 ? 2.688 -0.979 -11.057 1.00 87.25 85 HIS A C 1
ATOM 712 O O . HIS A 1 85 ? 2.530 -0.451 -9.951 1.00 87.25 85 HIS A O 1
ATOM 718 N N . PRO A 1 86 ? 2.551 -2.315 -11.189 1.00 89.50 86 PRO A N 1
ATOM 719 C CA . PRO A 1 86 ? 2.005 -3.164 -10.125 1.00 89.50 86 PRO A CA 1
ATOM 720 C C . PRO A 1 86 ? 2.800 -3.157 -8.814 1.00 89.50 86 PRO A C 1
ATOM 722 O O . PRO A 1 86 ? 2.209 -3.123 -7.735 1.00 89.50 86 PRO A O 1
ATOM 725 N N . LEU A 1 87 ? 4.137 -3.145 -8.881 1.00 90.00 87 LEU A N 1
ATOM 726 C CA . LEU A 1 87 ? 4.960 -3.032 -7.669 1.00 90.00 87 LEU A CA 1
ATOM 727 C C . LEU A 1 87 ? 4.856 -1.647 -7.028 1.00 90.00 87 LEU A C 1
ATOM 729 O O . LEU A 1 87 ? 4.919 -1.550 -5.807 1.00 90.00 87 LEU A O 1
ATOM 733 N N . ALA A 1 88 ? 4.653 -0.589 -7.821 1.00 91.75 88 ALA A N 1
ATOM 734 C CA . ALA A 1 88 ? 4.464 0.750 -7.273 1.00 91.75 88 ALA A CA 1
ATOM 735 C C . ALA A 1 88 ? 3.144 0.808 -6.494 1.00 91.75 88 ALA A C 1
ATOM 737 O O . ALA A 1 88 ? 3.125 1.250 -5.347 1.00 91.75 88 ALA A O 1
ATOM 738 N N . ALA A 1 89 ? 2.079 0.236 -7.069 1.00 94.38 89 ALA A N 1
ATOM 739 C CA . ALA A 1 89 ? 0.798 0.029 -6.399 1.00 94.38 89 ALA A CA 1
ATOM 740 C C . ALA A 1 89 ? 0.947 -0.735 -5.077 1.00 94.38 89 ALA A C 1
ATOM 742 O O . ALA A 1 89 ? 0.487 -0.262 -4.036 1.00 94.38 89 ALA A O 1
ATOM 743 N N . ALA A 1 90 ? 1.624 -1.887 -5.097 1.00 95.38 90 ALA A N 1
ATOM 744 C CA . ALA A 1 90 ? 1.835 -2.701 -3.903 1.00 95.38 90 ALA A CA 1
ATOM 745 C C . ALA A 1 90 ? 2.581 -1.923 -2.808 1.00 95.38 90 ALA A C 1
ATOM 747 O O . ALA A 1 90 ? 2.116 -1.874 -1.669 1.00 95.38 90 ALA A O 1
ATOM 748 N N . VAL A 1 91 ? 3.693 -1.263 -3.148 1.00 95.81 91 VAL A N 1
ATOM 749 C CA . VAL A 1 91 ? 4.486 -0.490 -2.180 1.00 95.81 91 VAL A CA 1
ATOM 750 C C . VAL A 1 91 ? 3.723 0.708 -1.633 1.00 95.81 91 VAL A C 1
ATOM 752 O O . VAL A 1 91 ? 3.750 0.930 -0.424 1.00 95.81 91 VAL A O 1
ATOM 755 N N . ALA A 1 92 ? 2.979 1.434 -2.466 1.00 97.00 92 ALA A N 1
ATOM 756 C CA . ALA A 1 92 ? 2.136 2.529 -2.000 1.00 97.00 92 ALA A CA 1
ATOM 757 C C . ALA A 1 92 ? 1.092 2.051 -0.970 1.00 97.00 92 ALA A C 1
ATOM 759 O O . ALA A 1 92 ? 0.882 2.713 0.049 1.00 97.00 92 ALA A O 1
ATOM 760 N N . ILE A 1 93 ? 0.470 0.883 -1.187 1.00 98.12 93 ILE A N 1
ATOM 761 C CA . ILE A 1 93 ? -0.465 0.287 -0.219 1.00 98.12 93 ILE A CA 1
ATOM 762 C C . ILE A 1 93 ? 0.269 -0.137 1.061 1.00 98.12 93 ILE A C 1
ATOM 764 O O . ILE A 1 93 ? -0.211 0.159 2.154 1.00 98.12 93 ILE A O 1
ATOM 768 N N . ILE A 1 94 ? 1.431 -0.792 0.956 1.00 97.69 94 ILE A N 1
ATOM 769 C CA . ILE A 1 94 ? 2.225 -1.231 2.118 1.00 97.69 94 ILE A CA 1
ATOM 770 C C . ILE A 1 94 ? 2.586 -0.034 3.004 1.00 97.69 94 ILE A C 1
ATOM 772 O O . ILE A 1 94 ? 2.297 -0.055 4.202 1.00 97.69 94 ILE A O 1
ATOM 776 N N . LEU A 1 95 ? 3.146 1.029 2.419 1.00 96.56 95 LEU A N 1
ATOM 777 C CA . LEU A 1 95 ? 3.544 2.235 3.148 1.00 96.56 95 LEU A CA 1
ATOM 778 C C . LEU A 1 95 ? 2.346 2.907 3.829 1.00 96.56 95 LEU A C 1
ATOM 780 O O . LEU A 1 95 ? 2.433 3.296 4.993 1.00 96.56 95 LEU A O 1
ATOM 784 N N . LEU A 1 96 ? 1.198 2.986 3.152 1.00 97.00 96 LEU A N 1
ATOM 785 C CA . LEU A 1 96 ? -0.044 3.500 3.735 1.00 97.00 96 LEU A CA 1
ATOM 786 C C . LEU A 1 96 ? -0.474 2.686 4.959 1.00 97.00 96 LEU A C 1
ATOM 788 O O . LEU A 1 96 ? -0.816 3.248 6.006 1.00 97.00 96 LEU A O 1
ATOM 792 N N . ILE A 1 97 ? -0.444 1.358 4.853 1.00 97.44 97 ILE A N 1
ATOM 793 C CA . ILE A 1 97 ? -0.815 0.485 5.964 1.00 97.44 97 ILE A CA 1
ATOM 794 C C . ILE A 1 97 ? 0.159 0.635 7.129 1.00 97.44 97 ILE A C 1
ATOM 796 O O . ILE A 1 97 ? -0.282 0.739 8.273 1.00 97.44 97 ILE A O 1
ATOM 800 N N . GLN A 1 98 ? 1.460 0.739 6.865 1.00 95.88 98 GLN A N 1
ATOM 801 C CA . GLN A 1 98 ? 2.435 1.018 7.915 1.00 95.88 98 GLN A CA 1
ATOM 802 C C . GLN A 1 98 ? 2.108 2.304 8.676 1.00 95.88 98 GLN A C 1
ATOM 804 O O . GLN A 1 98 ? 2.130 2.281 9.907 1.00 95.88 98 GLN A O 1
ATOM 809 N N . GLN A 1 99 ? 1.741 3.383 7.974 1.00 94.75 99 GLN A N 1
ATOM 810 C CA . GLN A 1 99 ? 1.336 4.632 8.627 1.00 94.75 99 GLN A CA 1
ATOM 811 C C . GLN A 1 99 ? 0.059 4.455 9.450 1.00 94.75 99 GLN A C 1
ATOM 813 O O . GLN A 1 99 ? 0.009 4.829 10.613 1.00 94.75 99 GLN A O 1
ATOM 818 N N . SER A 1 100 ? -0.976 3.819 8.909 1.00 95.25 100 SER A N 1
ATOM 819 C CA . SER A 1 100 ? -2.219 3.619 9.671 1.00 95.25 100 SER A CA 1
ATOM 820 C C . SER A 1 100 ? -2.061 2.660 10.867 1.00 95.25 100 SER A C 1
ATOM 822 O O . SER A 1 100 ? -2.815 2.746 11.837 1.00 95.25 100 SER A O 1
ATOM 824 N N . LEU A 1 101 ? -1.060 1.773 10.858 1.00 95.31 101 LEU A N 1
ATOM 825 C CA . LEU A 1 101 ? -0.710 0.918 11.997 1.00 95.31 101 LEU A CA 1
ATOM 826 C C . LEU A 1 101 ? -0.019 1.670 13.156 1.00 95.31 101 LEU A C 1
ATOM 828 O O . LEU A 1 101 ? 0.118 1.090 14.241 1.00 95.31 101 LEU A O 1
ATOM 832 N N . THR A 1 102 ? 0.407 2.926 12.985 1.00 93.50 102 THR A N 1
ATOM 833 C CA . THR A 1 102 ? 0.970 3.738 14.085 1.00 93.50 102 THR A CA 1
ATOM 834 C C . THR A 1 102 ? -0.104 4.415 14.940 1.00 93.50 102 THR A C 1
ATOM 836 O O . THR A 1 102 ? 0.182 4.756 16.086 1.00 93.50 102 THR A O 1
ATOM 839 N N . ALA A 1 103 ? -1.341 4.520 14.438 1.00 92.69 103 ALA A N 1
ATOM 840 C CA . ALA A 1 103 ? -2.465 5.161 15.125 1.00 92.69 103 ALA A CA 1
ATOM 841 C C . ALA A 1 103 ? -2.768 4.549 16.508 1.00 92.69 103 ALA A C 1
ATOM 843 O O . ALA A 1 103 ? -2.403 3.407 16.798 1.00 92.69 103 ALA A O 1
ATOM 844 N N . ALA A 1 104 ? -3.493 5.282 17.358 1.00 92.12 104 ALA A N 1
ATOM 845 C CA . ALA A 1 104 ? -3.889 4.813 18.687 1.00 92.12 104 ALA A CA 1
ATOM 846 C C . ALA A 1 104 ? -4.650 3.461 18.650 1.00 92.12 104 ALA A C 1
ATOM 848 O O . ALA A 1 104 ? -5.348 3.173 17.669 1.00 92.12 104 ALA A O 1
ATOM 849 N N . PRO A 1 105 ? -4.541 2.609 19.694 1.00 91.75 105 PRO A N 1
ATOM 850 C CA . PRO A 1 105 ? -5.135 1.268 19.717 1.00 91.75 105 PRO A CA 1
ATOM 851 C C . PRO A 1 105 ? -6.619 1.212 19.340 1.00 91.75 105 PRO A C 1
ATOM 853 O O . PRO A 1 105 ? -7.010 0.356 18.550 1.00 91.75 105 PRO A O 1
ATOM 856 N N . GLU A 1 106 ? -7.424 2.135 19.856 1.00 90.56 106 GLU A N 1
ATOM 857 C CA . GLU A 1 106 ? -8.867 2.216 19.636 1.00 90.56 106 GLU A CA 1
ATOM 858 C C . GLU A 1 106 ? -9.190 2.557 18.178 1.00 90.56 106 GLU A C 1
ATOM 860 O O . GLU A 1 106 ? -10.082 1.959 17.572 1.00 90.56 106 GLU A O 1
ATOM 865 N N . VAL A 1 107 ? -8.417 3.470 17.579 1.00 93.88 107 VAL A N 1
ATOM 866 C CA . VAL A 1 107 ? -8.552 3.817 16.160 1.00 93.88 107 VAL A CA 1
ATOM 867 C C . VAL A 1 107 ? -8.142 2.638 15.291 1.00 93.88 107 VAL A C 1
ATOM 869 O O . VAL A 1 107 ? -8.873 2.284 14.371 1.00 93.88 107 VAL A O 1
ATOM 872 N N . ARG A 1 108 ? -7.029 1.963 15.607 1.00 94.56 108 ARG A N 1
ATOM 873 C CA . ARG A 1 108 ? -6.622 0.745 14.888 1.00 94.56 108 ARG A CA 1
ATOM 874 C C . ARG A 1 108 ? -7.685 -0.336 14.972 1.00 94.56 108 ARG A C 1
ATOM 876 O O . ARG A 1 108 ? -7.985 -0.963 13.963 1.00 94.56 108 ARG A O 1
ATOM 883 N N . GLN A 1 109 ? -8.278 -0.543 16.145 1.00 92.38 109 GLN A N 1
ATOM 884 C CA . GLN A 1 109 ? -9.370 -1.494 16.292 1.00 92.38 109 GLN A CA 1
ATOM 885 C C . GLN A 1 109 ? -10.538 -1.111 15.380 1.00 92.38 109 GLN A C 1
ATOM 887 O O . GLN A 1 109 ? -11.027 -1.956 14.641 1.00 92.38 109 GLN A O 1
ATOM 892 N N . HIS A 1 110 ? -10.951 0.153 15.339 1.00 94.31 110 HIS A N 1
ATOM 893 C CA . HIS A 1 110 ? -11.997 0.575 14.410 1.00 94.31 110 HIS A CA 1
ATOM 894 C C . HIS A 1 110 ? -11.602 0.340 12.938 1.00 94.31 110 HIS A C 1
ATOM 896 O O . HIS A 1 110 ? -12.311 -0.347 12.204 1.00 94.31 110 HIS A O 1
ATOM 902 N N . VAL A 1 111 ? -10.441 0.844 12.521 1.00 95.50 111 VAL A N 1
ATOM 903 C CA . VAL A 1 111 ? -9.939 0.786 11.140 1.00 95.50 111 VAL A CA 1
ATOM 904 C C . VAL A 1 111 ? -9.784 -0.659 10.643 1.00 95.50 111 VAL A C 1
ATOM 906 O O . VAL A 1 111 ? -10.234 -1.003 9.549 1.00 95.50 111 VAL A O 1
ATOM 909 N N . TYR A 1 112 ? -9.187 -1.539 11.446 1.00 95.38 112 TYR A N 1
ATOM 910 C CA . TYR A 1 112 ? -8.881 -2.907 11.025 1.00 95.38 112 TYR A CA 1
ATOM 911 C C . TYR A 1 112 ? -9.991 -3.902 11.342 1.00 95.38 112 TYR A C 1
ATOM 913 O O . TYR A 1 112 ? -10.318 -4.736 10.498 1.00 95.38 112 TYR A O 1
ATOM 921 N N . TYR A 1 113 ? -10.613 -3.806 12.519 1.00 92.44 113 TYR A N 1
ATOM 922 C CA . TYR A 1 113 ? -11.650 -4.751 12.924 1.00 92.44 113 TYR A CA 1
ATOM 923 C C . TYR A 1 113 ? -13.039 -4.356 12.420 1.00 92.44 113 TYR A C 1
ATOM 925 O O . TYR A 1 113 ? -13.767 -5.239 11.972 1.00 92.44 113 TYR A O 1
ATOM 933 N N . GLN A 1 114 ? -13.433 -3.079 12.464 1.00 93.06 114 GLN A N 1
ATOM 934 C CA . GLN A 1 114 ? -14.774 -2.664 12.019 1.00 93.06 114 GLN A CA 1
ATOM 935 C C . GLN A 1 114 ? -14.799 -2.332 10.525 1.00 93.06 114 GLN A C 1
ATOM 937 O O . GLN A 1 114 ? -15.577 -2.932 9.787 1.00 93.06 114 GLN A O 1
ATOM 942 N N . ALA A 1 115 ? -13.914 -1.446 10.066 1.00 95.12 115 ALA A N 1
ATOM 943 C CA . ALA A 1 115 ? -13.876 -1.006 8.669 1.00 95.12 115 ALA A CA 1
ATOM 944 C C . ALA A 1 115 ? -13.190 -2.004 7.717 1.00 95.12 115 ALA A C 1
ATOM 946 O O . ALA A 1 115 ? -13.315 -1.881 6.502 1.00 95.12 115 ALA A O 1
ATOM 947 N N . LYS A 1 116 ? -12.524 -3.037 8.253 1.00 95.88 116 LYS A N 1
ATOM 948 C CA . LYS A 1 116 ? -11.878 -4.115 7.480 1.00 95.88 116 LYS A CA 1
ATOM 949 C C . LYS A 1 116 ? -10.793 -3.623 6.511 1.00 95.88 116 LYS A C 1
ATOM 951 O O . LYS A 1 116 ? -10.539 -4.282 5.500 1.00 95.88 116 LYS A O 1
ATOM 956 N N . LEU A 1 117 ? -10.099 -2.529 6.851 1.00 96.31 117 LEU A N 1
ATOM 957 C CA . LEU A 1 117 ? -9.021 -1.960 6.027 1.00 96.31 117 LEU A CA 1
ATOM 958 C C . LEU A 1 117 ? -7.949 -3.007 5.682 1.00 96.31 117 LEU A C 1
ATOM 960 O O . LEU A 1 117 ? -7.494 -3.076 4.546 1.00 96.31 117 LEU A O 1
ATOM 964 N N . GLY A 1 118 ? -7.581 -3.857 6.647 1.00 96.25 118 GLY A N 1
ATOM 965 C CA . GLY A 1 118 ? -6.551 -4.883 6.462 1.00 96.25 118 GLY A CA 1
ATOM 966 C C . GLY A 1 118 ? -6.912 -5.908 5.385 1.00 96.25 118 GLY A C 1
ATOM 967 O O . GLY A 1 118 ? -6.073 -6.231 4.550 1.00 96.25 118 GLY A O 1
ATOM 968 N N . ARG A 1 119 ? -8.172 -6.366 5.356 1.00 96.31 119 ARG A N 1
ATOM 969 C CA . ARG A 1 119 ? -8.673 -7.294 4.325 1.00 96.31 119 ARG A CA 1
ATOM 970 C C . ARG A 1 119 ? -8.620 -6.650 2.953 1.00 96.31 119 ARG A C 1
ATOM 972 O O . ARG A 1 119 ? -8.129 -7.254 2.007 1.00 96.31 119 ARG A O 1
ATOM 979 N N . LEU A 1 120 ? -9.117 -5.415 2.862 1.00 96.75 120 LEU A N 1
ATOM 980 C CA . LEU A 1 120 ? -9.099 -4.644 1.626 1.00 96.75 120 LEU A CA 1
ATOM 981 C C . LEU A 1 120 ? -7.667 -4.509 1.098 1.00 96.75 120 LEU A C 1
ATOM 983 O O . LEU A 1 120 ? -7.420 -4.829 -0.057 1.00 96.75 120 LEU A O 1
ATOM 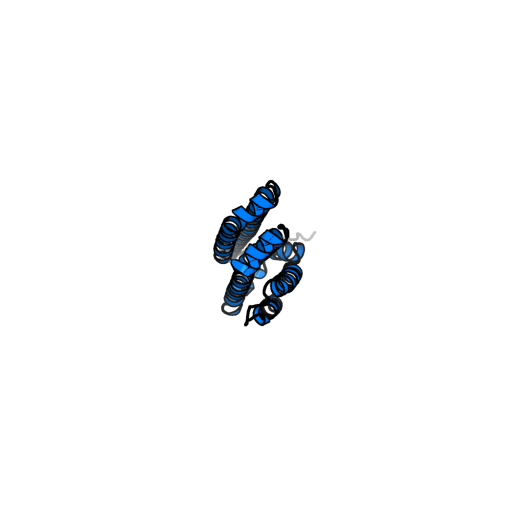987 N N . ALA A 1 121 ? -6.729 -4.094 1.951 1.00 97.44 121 ALA A N 1
ATOM 988 C CA . ALA A 1 121 ? -5.335 -3.903 1.574 1.00 97.44 121 ALA A CA 1
ATOM 989 C C . ALA A 1 121 ? -4.704 -5.177 1.005 1.00 97.44 121 ALA A C 1
ATOM 991 O O . ALA A 1 121 ? -4.125 -5.138 -0.074 1.00 97.44 121 ALA A O 1
ATOM 992 N N . VAL A 1 122 ? -4.852 -6.313 1.689 1.00 97.44 122 VAL A N 1
ATOM 993 C CA . VAL A 1 122 ? -4.279 -7.596 1.246 1.00 97.44 122 VAL A CA 1
ATOM 994 C C . VAL A 1 122 ? -4.870 -8.046 -0.077 1.00 97.44 122 VAL A C 1
ATOM 996 O O . VAL A 1 122 ? -4.130 -8.462 -0.963 1.00 97.44 122 VAL A O 1
ATOM 999 N N . LEU A 1 123 ? -6.190 -7.940 -0.235 1.00 96.69 123 LEU A N 1
ATOM 1000 C CA . LEU A 1 123 ? -6.851 -8.319 -1.479 1.00 96.69 123 LEU A CA 1
ATOM 1001 C C . LEU A 1 123 ? -6.388 -7.436 -2.643 1.00 96.69 123 LEU A C 1
ATOM 1003 O O . LEU A 1 123 ? -6.105 -7.954 -3.721 1.00 96.69 123 LEU A O 1
ATOM 1007 N N . GLU A 1 124 ? -6.245 -6.127 -2.426 1.00 96.81 124 GLU A N 1
ATOM 1008 C CA . GLU A 1 124 ? -5.716 -5.223 -3.448 1.00 96.81 124 GLU A CA 1
ATOM 1009 C C . GLU A 1 124 ? -4.245 -5.503 -3.769 1.00 96.81 124 GLU A C 1
ATOM 1011 O O . GLU A 1 124 ? -3.902 -5.569 -4.949 1.00 96.81 124 GLU A O 1
ATOM 1016 N N . ILE A 1 125 ? -3.394 -5.756 -2.763 1.00 96.81 125 ILE A N 1
ATOM 1017 C CA . ILE A 1 125 ? -1.992 -6.148 -2.984 1.00 96.81 125 ILE A CA 1
ATOM 1018 C C . ILE A 1 125 ? -1.937 -7.452 -3.796 1.00 96.81 125 ILE A C 1
ATOM 1020 O O . ILE A 1 125 ? -1.244 -7.536 -4.808 1.00 96.81 125 ILE A O 1
ATOM 1024 N N . GLY A 1 126 ? -2.710 -8.470 -3.416 1.00 95.69 126 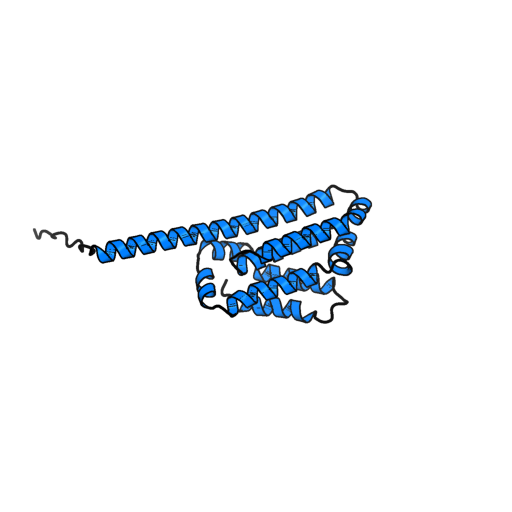GLY A N 1
ATOM 1025 C CA . GLY A 1 126 ? -2.786 -9.720 -4.168 1.00 95.69 126 GLY A CA 1
ATOM 1026 C C . GLY A 1 126 ? -3.243 -9.508 -5.614 1.00 95.69 126 GLY A C 1
ATOM 1027 O O . GLY A 1 126 ? -2.669 -10.093 -6.533 1.00 95.69 126 GLY A O 1
ATOM 1028 N N . ASN A 1 127 ? -4.229 -8.636 -5.838 1.00 94.31 127 ASN A N 1
ATOM 1029 C CA . ASN A 1 127 ? -4.726 -8.304 -7.173 1.00 94.31 127 ASN A CA 1
ATOM 1030 C C . ASN A 1 127 ? -3.695 -7.547 -8.022 1.00 94.31 127 ASN A C 1
ATOM 1032 O O . ASN A 1 127 ? -3.565 -7.844 -9.209 1.00 94.31 127 ASN A O 1
ATOM 1036 N N . VAL A 1 128 ? -2.964 -6.573 -7.461 1.00 92.88 128 VAL A N 1
ATOM 1037 C CA . VAL A 1 128 ? -1.903 -5.866 -8.208 1.00 92.88 128 VAL A CA 1
ATOM 1038 C C . VAL A 1 128 ? -0.770 -6.823 -8.558 1.00 92.88 128 VAL A C 1
ATOM 1040 O O . VAL A 1 128 ? -0.351 -6.846 -9.708 1.00 92.88 128 VAL A O 1
ATOM 1043 N N . LEU A 1 129 ? -0.332 -7.680 -7.633 1.00 91.31 129 LEU A N 1
ATOM 1044 C CA . LEU A 1 129 ? 0.760 -8.612 -7.911 1.00 91.31 129 LEU A CA 1
ATOM 1045 C C . LEU A 1 129 ? 0.354 -9.623 -9.001 1.00 91.31 129 LEU A C 1
ATOM 1047 O O . LEU A 1 129 ? 1.049 -9.782 -10.003 1.00 91.31 129 LEU A O 1
ATOM 1051 N N . LYS A 1 130 ? -0.836 -10.229 -8.910 1.00 90.50 130 LYS A N 1
ATOM 1052 C CA . LYS A 1 130 ? -1.310 -11.175 -9.941 1.00 90.50 130 LYS A CA 1
ATOM 1053 C C . LYS A 1 130 ? -1.321 -10.576 -11.356 1.00 90.50 130 LYS A C 1
ATOM 1055 O O . LYS A 1 130 ? -0.863 -11.244 -12.278 1.00 90.50 130 LYS A O 1
ATOM 1060 N N . ARG A 1 131 ? -1.706 -9.297 -11.517 1.00 84.38 131 ARG A N 1
ATOM 1061 C CA . ARG A 1 131 ? -1.698 -8.597 -12.823 1.00 84.38 131 ARG A CA 1
ATOM 1062 C C . ARG A 1 131 ? -0.353 -8.665 -13.551 1.00 84.38 131 ARG A C 1
ATOM 1064 O O . ARG A 1 131 ? -0.333 -8.634 -14.774 1.00 84.38 131 ARG A O 1
ATOM 1071 N N . GLN A 1 132 ? 0.760 -8.720 -12.823 1.00 74.06 132 GLN A N 1
ATOM 1072 C CA . GLN A 1 132 ? 2.087 -8.784 -13.433 1.00 74.06 132 GLN A CA 1
ATOM 1073 C C . GLN A 1 132 ? 2.536 -10.214 -13.745 1.00 74.06 132 GLN A C 1
ATOM 1075 O O . GLN A 1 132 ? 3.315 -10.421 -14.668 1.00 74.06 132 GLN A O 1
ATOM 1080 N N . VAL A 1 133 ? 2.061 -11.197 -12.978 1.00 68.81 133 VAL A N 1
ATOM 1081 C CA . VAL A 1 133 ? 2.351 -12.616 -13.233 1.00 68.81 133 VAL A CA 1
ATOM 1082 C C . VAL A 1 133 ? 1.661 -13.076 -14.518 1.00 68.81 133 VAL A C 1
ATOM 1084 O O . VAL A 1 133 ? 2.243 -13.841 -15.283 1.00 68.81 133 VAL A O 1
ATOM 1087 N N . ASP A 1 134 ? 0.451 -12.576 -14.767 1.00 70.06 134 ASP A N 1
ATOM 1088 C CA . ASP A 1 134 ? -0.347 -12.950 -15.936 1.00 70.06 134 ASP A CA 1
ATOM 1089 C C . ASP A 1 134 ? 0.139 -12.278 -17.240 1.00 70.06 134 ASP A C 1
ATOM 1091 O O . ASP A 1 134 ? -0.193 -12.746 -18.329 1.00 70.06 134 ASP A O 1
ATOM 1095 N N . ASP A 1 135 ? 0.960 -11.222 -17.148 1.00 67.62 135 ASP A N 1
ATOM 1096 C CA . ASP A 1 135 ? 1.534 -10.488 -18.288 1.00 67.62 135 ASP A CA 1
ATOM 1097 C C . ASP A 1 135 ? 3.077 -10.392 -18.177 1.00 67.62 135 ASP A C 1
ATOM 1099 O O . ASP A 1 135 ? 3.621 -9.408 -17.657 1.00 67.62 135 ASP A O 1
ATOM 1103 N N . PRO A 1 136 ? 3.818 -11.399 -18.686 1.00 61.97 136 PRO A N 1
ATOM 1104 C CA . PRO A 1 136 ? 5.281 -11.446 -18.622 1.00 61.97 136 PRO A CA 1
ATOM 1105 C C . PRO A 1 136 ? 5.974 -10.260 -19.304 1.00 61.97 136 PRO A C 1
ATOM 1107 O O . PRO A 1 136 ? 7.101 -9.916 -18.942 1.00 61.97 136 PRO A O 1
ATOM 1110 N N . SER A 1 137 ? 5.317 -9.595 -20.260 1.00 61.09 137 SER A N 1
ATOM 1111 C CA . SER A 1 137 ? 5.860 -8.402 -2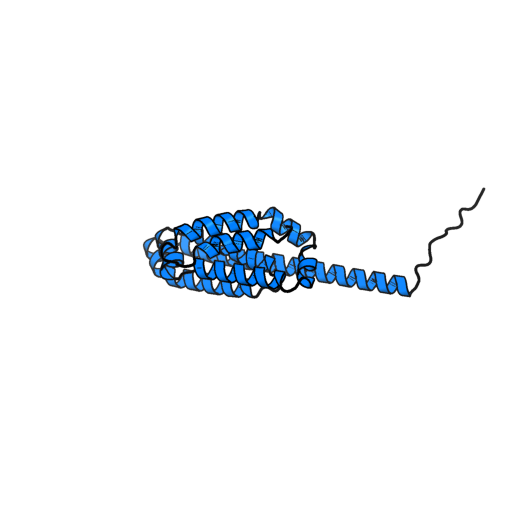0.916 1.00 61.09 137 SER A CA 1
ATOM 1112 C C . SER A 1 137 ? 6.014 -7.235 -19.935 1.00 61.09 137 SER A C 1
ATOM 1114 O O . SER A 1 137 ? 6.932 -6.431 -20.088 1.00 61.09 137 SER A O 1
ATOM 1116 N N . ARG A 1 138 ? 5.203 -7.188 -18.870 1.00 59.72 138 ARG A N 1
ATOM 1117 C CA . ARG A 1 138 ? 5.337 -6.217 -17.770 1.00 59.72 138 ARG A CA 1
ATOM 1118 C C . ARG A 1 138 ? 6.393 -6.609 -16.741 1.00 59.72 138 ARG A C 1
ATOM 1120 O O . ARG A 1 138 ? 6.908 -5.736 -16.049 1.00 59.72 138 ARG A O 1
ATOM 1127 N N . MET A 1 139 ? 6.778 -7.887 -16.639 1.00 57.06 139 MET A N 1
ATOM 1128 C CA . MET A 1 139 ? 7.907 -8.287 -15.781 1.00 57.06 139 MET A CA 1
ATOM 1129 C C . MET A 1 139 ? 9.234 -7.680 -16.247 1.00 57.06 139 MET A C 1
ATOM 1131 O O . MET A 1 139 ? 10.064 -7.331 -15.410 1.00 57.06 139 MET A O 1
ATOM 1135 N N . LEU A 1 140 ? 9.396 -7.474 -17.556 1.00 51.38 140 LEU A N 1
ATOM 1136 C CA . LEU A 1 140 ? 10.548 -6.782 -18.144 1.00 51.38 140 LEU A CA 1
ATOM 1137 C C . LEU A 1 140 ? 10.558 -5.265 -17.861 1.00 51.38 140 LEU A C 1
ATOM 1139 O O . LEU A 1 140 ? 11.542 -4.600 -18.161 1.00 51.38 140 LEU A O 1
ATOM 1143 N N . SER A 1 141 ? 9.498 -4.699 -17.270 1.00 54.16 141 SER A N 1
ATOM 1144 C CA . SER A 1 141 ? 9.476 -3.297 -16.819 1.00 54.16 141 SER A CA 1
ATOM 1145 C C . SER A 1 141 ? 10.144 -3.104 -15.454 1.00 54.16 141 SER A C 1
ATOM 1147 O O . SER A 1 141 ? 10.585 -2.004 -15.132 1.00 54.16 141 SER A O 1
ATOM 1149 N N . VAL A 1 142 ? 10.264 -4.167 -14.650 1.00 56.91 142 VAL A N 1
ATOM 1150 C CA . VAL A 1 142 ? 10.864 -4.110 -13.304 1.00 56.91 142 VAL A CA 1
ATOM 1151 C C . VAL A 1 142 ? 12.392 -4.046 -13.356 1.00 56.91 142 VAL A C 1
ATOM 1153 O O . VAL A 1 142 ? 13.041 -3.865 -12.337 1.00 56.91 142 VAL A O 1
ATOM 1156 N N . THR A 1 143 ? 13.008 -4.157 -14.531 1.00 62.50 143 THR A N 1
ATOM 1157 C CA . THR A 1 143 ? 14.469 -4.091 -14.680 1.00 62.50 143 THR A CA 1
ATOM 1158 C C . THR A 1 143 ? 15.047 -2.677 -14.667 1.00 62.50 143 THR A C 1
ATOM 1160 O O . THR A 1 143 ? 16.266 -2.541 -14.772 1.00 62.50 143 THR A O 1
ATOM 1163 N N . HIS A 1 144 ? 14.234 -1.623 -14.522 1.00 72.62 144 HIS A N 1
ATOM 1164 C CA . HIS A 1 144 ? 14.778 -0.267 -14.487 1.00 72.62 144 HIS A CA 1
ATOM 1165 C C . HIS A 1 144 ? 15.510 0.022 -13.158 1.00 72.62 144 HIS A C 1
ATOM 1167 O O . HIS A 1 144 ? 14.923 -0.154 -12.084 1.00 72.62 144 HIS A O 1
ATOM 1173 N N . PRO A 1 145 ? 16.769 0.500 -13.184 1.00 81.25 145 PRO A N 1
ATOM 1174 C CA . PRO A 1 145 ? 17.587 0.643 -11.978 1.00 81.25 145 PRO A CA 1
ATOM 1175 C C . PRO A 1 145 ? 16.993 1.544 -10.887 1.00 81.25 145 PRO A C 1
ATOM 1177 O O . PRO A 1 145 ? 17.179 1.250 -9.708 1.00 81.25 145 PRO A O 1
ATOM 1180 N N . SER A 1 146 ? 16.281 2.618 -11.251 1.00 86.06 146 SER A N 1
ATOM 1181 C CA . SER A 1 146 ? 15.749 3.607 -10.297 1.00 86.06 146 SER A CA 1
ATOM 1182 C C . SER A 1 146 ? 14.654 3.033 -9.392 1.00 86.06 146 SER A C 1
ATOM 1184 O O . SER A 1 146 ? 14.780 3.093 -8.166 1.00 86.06 146 SER A O 1
ATOM 1186 N N . LEU A 1 147 ? 13.618 2.413 -9.970 1.00 85.44 147 LEU A N 1
ATOM 1187 C CA . LEU A 1 147 ? 12.552 1.772 -9.199 1.00 85.44 147 LEU A CA 1
ATOM 1188 C C . LEU A 1 147 ? 13.096 0.583 -8.400 1.00 85.44 147 LEU A C 1
ATOM 1190 O O . LEU A 1 147 ? 12.775 0.444 -7.225 1.00 85.44 147 LEU A O 1
ATOM 1194 N N . VAL A 1 148 ? 13.985 -0.231 -8.979 1.00 87.75 148 VAL A N 1
ATOM 1195 C CA . VAL A 1 148 ? 14.646 -1.335 -8.257 1.00 87.75 148 VAL A CA 1
ATOM 1196 C C . VAL A 1 148 ? 15.423 -0.824 -7.046 1.00 87.75 148 VAL A C 1
ATOM 1198 O O . VAL A 1 148 ? 15.305 -1.378 -5.952 1.00 87.75 148 VAL A O 1
ATOM 1201 N N . ALA A 1 149 ? 16.209 0.241 -7.215 1.00 89.81 149 ALA A N 1
ATOM 1202 C CA . ALA A 1 149 ? 16.956 0.853 -6.124 1.00 89.81 149 ALA A CA 1
ATOM 1203 C C . ALA A 1 149 ? 16.016 1.402 -5.043 1.00 89.81 149 ALA A C 1
ATOM 1205 O O . ALA A 1 149 ? 16.274 1.204 -3.855 1.00 89.81 149 ALA A O 1
ATOM 1206 N N . PHE A 1 150 ? 14.907 2.034 -5.439 1.00 91.25 150 PHE A N 1
ATOM 1207 C CA . PHE A 1 150 ? 13.878 2.501 -4.515 1.00 91.25 150 PHE A CA 1
ATOM 1208 C C . PHE A 1 150 ? 13.259 1.344 -3.717 1.00 91.25 150 PHE A C 1
ATOM 1210 O O . PHE A 1 150 ? 13.263 1.383 -2.487 1.00 91.25 150 PHE A O 1
ATOM 1217 N N . LEU A 1 151 ? 12.791 0.296 -4.397 1.00 91.81 151 LEU A N 1
ATOM 1218 C CA . LEU A 1 151 ? 12.160 -0.880 -3.791 1.00 91.81 151 LEU A CA 1
ATOM 1219 C C . LEU A 1 151 ? 13.094 -1.586 -2.799 1.00 91.81 151 LEU A C 1
ATOM 1221 O O . LEU A 1 151 ? 12.677 -1.918 -1.688 1.00 91.81 151 LEU A O 1
ATOM 1225 N N . ARG A 1 152 ? 14.372 -1.753 -3.164 1.00 91.56 152 ARG A N 1
ATOM 1226 C CA . ARG A 1 152 ? 15.400 -2.314 -2.273 1.00 91.56 152 ARG A CA 1
ATOM 1227 C C . ARG A 1 152 ? 15.673 -1.428 -1.070 1.00 91.56 152 ARG A C 1
ATOM 1229 O O . ARG A 1 152 ? 15.767 -1.928 0.042 1.00 91.56 152 ARG A O 1
ATOM 1236 N N . ARG A 1 153 ? 15.784 -0.112 -1.276 1.00 93.25 153 ARG A N 1
ATOM 1237 C CA . ARG A 1 153 ? 16.008 0.851 -0.188 1.00 93.25 153 ARG A CA 1
ATOM 1238 C C . ARG A 1 153 ? 14.879 0.808 0.840 1.00 93.25 153 ARG A C 1
ATOM 1240 O O . ARG A 1 153 ? 15.138 0.973 2.026 1.00 93.25 153 ARG A O 1
ATOM 1247 N N . VAL A 1 154 ? 13.645 0.615 0.383 1.00 92.44 154 VAL A N 1
ATOM 1248 C CA . VAL A 1 154 ? 12.468 0.519 1.254 1.00 92.44 154 VAL A CA 1
ATOM 1249 C C . VAL A 1 154 ? 12.367 -0.858 1.928 1.00 92.44 154 VAL A C 1
ATOM 1251 O O . VAL A 1 154 ? 11.753 -0.958 2.987 1.00 92.44 154 VAL A O 1
ATOM 1254 N N . GLY A 1 155 ? 12.992 -1.905 1.375 1.00 94.19 155 GLY A N 1
ATOM 1255 C CA . GLY A 1 155 ? 12.865 -3.273 1.893 1.00 94.19 155 GLY A CA 1
ATOM 1256 C C . GLY A 1 155 ? 11.428 -3.772 1.761 1.00 94.19 155 GLY A C 1
ATOM 1257 O O . GLY A 1 155 ? 10.806 -4.205 2.729 1.00 94.19 155 GLY A O 1
ATOM 1258 N N . TRP A 1 156 ? 10.835 -3.573 0.581 1.00 94.38 156 TRP A N 1
ATOM 1259 C CA . TRP A 1 156 ? 9.384 -3.671 0.408 1.00 94.38 156 TRP A CA 1
ATOM 1260 C C . TRP A 1 156 ? 8.804 -5.056 0.743 1.00 94.38 156 TRP A C 1
ATOM 1262 O O . TRP A 1 156 ? 7.667 -5.132 1.209 1.00 94.38 156 TRP A O 1
ATOM 1272 N N . LYS A 1 157 ? 9.568 -6.141 0.553 1.00 95.25 157 LYS A N 1
ATOM 1273 C CA . LYS A 1 157 ? 9.144 -7.507 0.902 1.00 95.25 157 LYS A CA 1
ATOM 1274 C C . LYS A 1 157 ? 9.128 -7.727 2.405 1.00 95.25 157 LYS A C 1
ATOM 1276 O O . LYS A 1 157 ? 8.149 -8.240 2.939 1.00 95.25 157 LYS A O 1
ATOM 1281 N N . GLU A 1 158 ? 10.174 -7.288 3.098 1.00 96.19 158 GLU A N 1
ATOM 1282 C CA . GLU A 1 158 ? 10.255 -7.345 4.554 1.00 96.19 158 GLU A CA 1
ATOM 1283 C C . GLU A 1 158 ? 9.133 -6.509 5.180 1.00 96.19 158 GLU A C 1
ATOM 1285 O O . GLU A 1 158 ? 8.481 -6.937 6.132 1.00 96.19 158 GLU A O 1
ATOM 1290 N N . GLN A 1 159 ? 8.850 -5.341 4.596 1.00 96.56 159 GLN A N 1
ATOM 1291 C CA . GLN A 1 159 ? 7.726 -4.506 5.004 1.00 96.56 159 GLN A CA 1
ATOM 1292 C C . GLN A 1 159 ? 6.373 -5.171 4.749 1.00 96.56 159 GLN A C 1
ATOM 1294 O O . GLN A 1 159 ? 5.499 -5.101 5.612 1.00 96.56 159 GLN A O 1
ATOM 1299 N N . LEU A 1 160 ? 6.189 -5.822 3.596 1.00 97.50 160 LEU A N 1
ATOM 1300 C CA . LEU A 1 160 ? 4.976 -6.581 3.298 1.00 97.50 160 LEU A CA 1
ATOM 1301 C C . LEU A 1 160 ? 4.774 -7.703 4.319 1.00 97.50 160 LEU A C 1
ATOM 1303 O O . LEU A 1 160 ? 3.672 -7.859 4.838 1.00 97.50 160 LEU A O 1
ATOM 1307 N N . GLN A 1 161 ? 5.832 -8.447 4.640 1.00 97.31 161 GLN A N 1
ATOM 1308 C CA . GLN A 1 161 ? 5.784 -9.522 5.624 1.00 97.31 161 GLN A CA 1
ATOM 1309 C C . GLN A 1 161 ? 5.425 -8.995 7.022 1.00 97.31 161 GLN A C 1
ATOM 1311 O O . GLN A 1 161 ? 4.534 -9.554 7.664 1.00 97.31 161 GLN A O 1
ATOM 1316 N N . ASP A 1 162 ? 6.057 -7.905 7.478 1.00 97.19 162 ASP A N 1
ATOM 1317 C CA . ASP A 1 162 ? 5.716 -7.262 8.757 1.00 97.19 162 ASP A CA 1
ATOM 1318 C C . ASP A 1 162 ? 4.258 -6.789 8.776 1.00 97.19 162 ASP A C 1
ATOM 1320 O O . ASP A 1 162 ? 3.512 -7.081 9.715 1.00 97.19 162 ASP A O 1
ATOM 1324 N N . VAL A 1 163 ? 3.822 -6.100 7.718 1.00 96.88 163 VAL A N 1
ATOM 1325 C CA . VAL A 1 163 ? 2.448 -5.610 7.597 1.00 96.88 163 VAL A CA 1
ATOM 1326 C C . VAL A 1 163 ? 1.459 -6.770 7.639 1.00 96.88 163 VAL A C 1
ATOM 1328 O O . VAL A 1 163 ? 0.548 -6.740 8.465 1.00 96.88 163 VAL A O 1
ATOM 1331 N N . CYS A 1 164 ? 1.644 -7.806 6.820 1.00 97.38 164 CYS A N 1
ATOM 1332 C CA . CYS A 1 164 ? 0.779 -8.983 6.809 1.00 97.38 164 CYS A CA 1
ATOM 1333 C C . CYS A 1 164 ? 0.701 -9.634 8.195 1.00 97.38 164 CYS A C 1
ATOM 1335 O O . CYS A 1 164 ? -0.399 -9.812 8.718 1.00 97.38 164 CYS A O 1
ATOM 1337 N N . ALA A 1 165 ? 1.843 -9.881 8.842 1.00 95.94 165 ALA A N 1
ATOM 1338 C CA . ALA A 1 165 ? 1.895 -10.488 10.171 1.00 95.94 165 ALA A CA 1
ATOM 1339 C C . ALA A 1 165 ? 1.198 -9.637 11.248 1.00 95.94 165 ALA A C 1
ATOM 1341 O O . ALA A 1 165 ? 0.618 -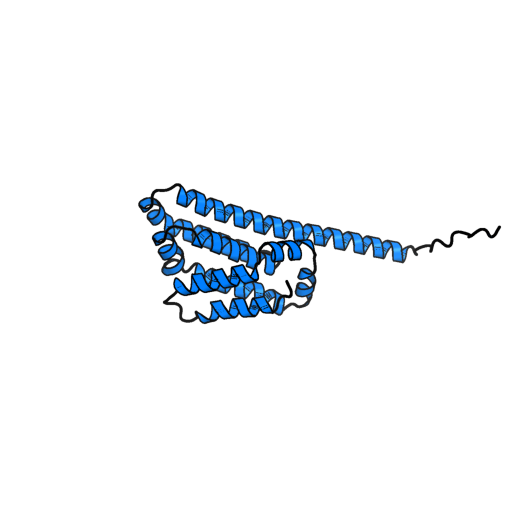10.165 12.200 1.00 95.94 165 ALA A O 1
ATOM 1342 N N . ARG A 1 166 ? 1.246 -8.306 11.131 1.00 95.56 166 ARG A N 1
ATOM 1343 C CA . ARG A 1 166 ? 0.561 -7.393 12.057 1.00 95.56 166 ARG A CA 1
ATOM 1344 C C . ARG A 1 166 ? -0.936 -7.343 11.789 1.00 95.56 166 ARG A C 1
ATOM 1346 O O . ARG A 1 166 ? -1.712 -7.433 12.739 1.00 95.56 166 ARG A O 1
ATOM 1353 N N . LEU A 1 167 ? -1.348 -7.227 10.529 1.00 95.19 167 LEU A N 1
ATOM 1354 C CA . LEU A 1 167 ? -2.757 -7.212 10.136 1.00 95.19 167 LEU A CA 1
ATOM 1355 C C . LEU A 1 167 ? -3.471 -8.504 10.545 1.00 95.19 167 LEU A C 1
ATOM 1357 O O . LEU A 1 167 ? -4.578 -8.447 11.079 1.00 95.19 167 LEU A O 1
ATOM 1361 N N . GLU A 1 168 ? -2.805 -9.648 10.392 1.00 93.69 168 GLU A N 1
ATOM 1362 C CA . GLU A 1 168 ? -3.332 -10.961 10.760 1.00 93.69 168 GLU A CA 1
ATOM 1363 C C . GLU A 1 168 ? -3.725 -11.063 12.249 1.00 93.69 168 GLU A C 1
ATOM 1365 O O . GLU A 1 168 ? -4.605 -11.850 12.613 1.00 93.69 168 GLU A O 1
ATOM 1370 N N . ARG A 1 169 ? -3.103 -10.257 13.124 1.00 91.81 169 ARG A N 1
ATOM 1371 C CA . ARG A 1 169 ? -3.427 -10.181 14.563 1.00 91.81 169 ARG A CA 1
ATOM 1372 C C . ARG A 1 169 ? -4.683 -9.362 14.842 1.00 91.81 169 ARG A C 1
ATOM 1374 O O . ARG A 1 169 ? -5.393 -9.649 15.802 1.00 91.81 169 ARG A O 1
ATOM 1381 N N . TYR A 1 170 ? -4.950 -8.341 14.029 1.00 88.62 170 TYR A N 1
ATOM 1382 C CA . TYR A 1 170 ? -6.135 -7.491 14.171 1.00 88.62 170 TYR A CA 1
ATOM 1383 C C . TYR A 1 170 ? -7.387 -8.117 13.552 1.00 88.62 170 TYR A C 1
ATOM 1385 O O . TYR A 1 170 ? -8.500 -7.680 13.852 1.00 88.62 170 TYR A O 1
ATOM 1393 N N . ASP A 1 171 ? -7.220 -9.148 12.723 1.00 87.62 171 ASP A N 1
ATOM 1394 C CA . ASP A 1 171 ? -8.305 -9.740 11.954 1.00 87.62 171 ASP A CA 1
ATOM 1395 C C . ASP A 1 171 ? -8.648 -11.180 12.354 1.00 87.62 171 ASP A C 1
ATOM 1397 O O . ASP A 1 171 ? -8.693 -12.109 11.547 1.00 87.62 171 ASP A O 1
ATOM 1401 N N . THR A 1 172 ? -8.947 -11.365 13.638 1.00 86.56 172 THR A N 1
ATOM 1402 C CA . THR A 1 172 ? -9.268 -12.673 14.239 1.00 86.56 172 THR A CA 1
ATOM 1403 C C . THR A 1 172 ? -10.522 -13.344 13.674 1.00 86.56 172 THR A C 1
ATOM 1405 O O . THR A 1 172 ? -10.732 -14.532 13.895 1.00 86.56 172 THR A O 1
ATOM 1408 N N . THR A 1 173 ? -11.365 -12.596 12.957 1.00 89.88 173 THR A N 1
ATOM 1409 C CA . THR A 1 173 ? -12.667 -13.062 12.444 1.00 89.88 173 THR A CA 1
ATOM 1410 C C . THR A 1 173 ? -12.663 -13.322 10.944 1.00 89.88 173 THR A C 1
ATOM 1412 O O . THR A 1 173 ? -13.716 -13.588 10.368 1.00 89.88 173 THR A O 1
ATOM 1415 N N . TRP A 1 174 ? -11.528 -13.161 10.266 1.00 92.81 174 TRP A N 1
ATOM 1416 C CA . TRP A 1 174 ? -11.469 -13.418 8.835 1.00 92.81 174 TRP A CA 1
ATOM 1417 C C . TRP A 1 174 ? -11.216 -14.897 8.569 1.00 92.81 174 TRP A C 1
ATOM 1419 O O . TRP A 1 174 ? -10.277 -15.484 9.091 1.00 92.81 174 TRP A O 1
ATOM 1429 N N . GLU A 1 175 ? -12.057 -15.507 7.743 1.00 93.44 175 GLU A N 1
ATOM 1430 C CA . GLU A 1 175 ? -11.917 -16.920 7.375 1.00 93.44 175 GLU A CA 1
ATOM 1431 C C . GLU A 1 175 ? -10.757 -17.139 6.388 1.00 93.44 175 GLU A C 1
ATOM 1433 O O . GLU A 1 175 ? -10.144 -18.204 6.358 1.00 93.44 175 GLU A O 1
ATOM 1438 N N . PHE A 1 176 ? -10.389 -16.102 5.630 1.00 93.94 176 PHE A N 1
ATOM 1439 C CA . PHE A 1 176 ? -9.352 -16.153 4.597 1.00 93.94 176 PHE A CA 1
ATOM 1440 C C . PHE A 1 176 ? -8.002 -15.611 5.087 1.00 93.94 176 PHE A C 1
ATOM 1442 O O . PHE A 1 176 ? -7.261 -15.003 4.325 1.00 93.94 176 PHE A O 1
ATOM 1449 N N . ARG A 1 177 ? -7.645 -15.832 6.360 1.00 90.69 177 ARG A N 1
ATOM 1450 C CA . ARG A 1 177 ? -6.355 -15.367 6.921 1.00 90.69 177 ARG A CA 1
ATOM 1451 C C . ARG A 1 177 ? -5.130 -15.908 6.180 1.00 90.69 177 ARG A C 1
ATOM 1453 O O . ARG A 1 177 ? -4.102 -15.247 6.160 1.00 90.69 177 ARG A O 1
ATOM 1460 N N . HIS A 1 178 ? -5.250 -17.052 5.510 1.00 94.25 178 HIS A N 1
ATOM 1461 C CA . HIS A 1 178 ? -4.193 -17.577 4.642 1.00 94.25 178 HIS A CA 1
ATOM 1462 C C . HIS A 1 178 ? -3.826 -16.628 3.482 1.00 94.25 178 HIS A C 1
ATOM 1464 O O . HIS A 1 178 ? -2.743 -16.758 2.919 1.00 94.25 178 HIS A O 1
ATOM 1470 N N . GLU A 1 179 ? -4.681 -15.659 3.131 1.00 95.81 179 GLU A N 1
ATOM 1471 C CA . GLU A 1 179 ? -4.373 -14.654 2.107 1.00 95.81 179 GLU A CA 1
ATOM 1472 C C . GLU A 1 179 ? -3.222 -13.723 2.521 1.00 95.81 179 GLU A C 1
ATOM 1474 O O . GLU A 1 179 ? -2.482 -13.258 1.656 1.00 95.81 179 GLU A O 1
ATOM 1479 N N . TY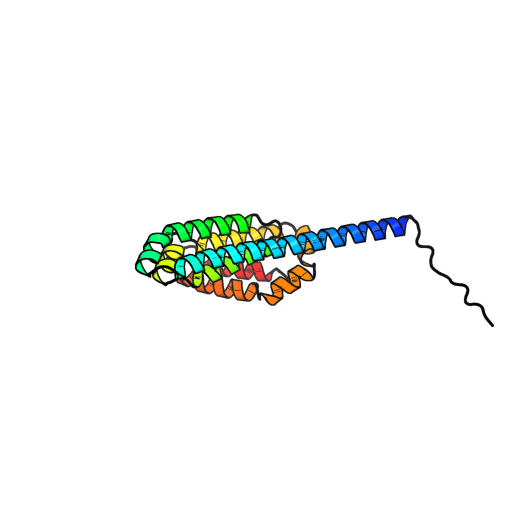R A 1 180 ? -3.009 -13.487 3.825 1.00 96.06 180 TYR A N 1
ATOM 1480 C CA . TYR A 1 180 ? -1.848 -12.725 4.308 1.00 96.06 180 TYR A CA 1
ATOM 1481 C C . TYR A 1 180 ? -0.532 -13.395 3.888 1.00 96.06 180 TYR A C 1
ATOM 1483 O O . TYR A 1 180 ? 0.345 -12.739 3.323 1.00 96.06 180 TYR A O 1
ATOM 1491 N N . ASP A 1 181 ? -0.427 -14.709 4.102 1.00 96.06 181 ASP A N 1
ATOM 1492 C CA . ASP A 1 181 ? 0.743 -15.504 3.717 1.00 96.06 181 ASP A CA 1
ATOM 1493 C C . ASP A 1 181 ? 0.839 -15.674 2.200 1.00 96.06 181 ASP A C 1
ATOM 1495 O O . ASP A 1 181 ? 1.923 -15.615 1.622 1.00 96.06 181 ASP A O 1
ATOM 1499 N N . HIS A 1 182 ? -0.298 -15.860 1.529 1.00 95.75 182 HIS A N 1
ATOM 1500 C CA . HIS A 1 182 ? -0.351 -16.020 0.080 1.00 95.75 182 HIS A CA 1
ATOM 1501 C C . HIS A 1 182 ? 0.199 -14.793 -0.655 1.00 95.75 182 HIS A C 1
ATOM 1503 O O . HIS A 1 182 ? 0.960 -14.940 -1.611 1.00 95.75 182 HIS A O 1
ATOM 1509 N N . VAL A 1 183 ? -0.130 -13.582 -0.203 1.00 95.69 183 VAL A N 1
ATOM 1510 C CA . VAL A 1 183 ? 0.394 -12.350 -0.806 1.00 95.69 183 VAL A CA 1
ATOM 1511 C C . VAL A 1 183 ? 1.909 -12.224 -0.617 1.00 95.69 183 VAL A C 1
ATOM 1513 O O . VAL A 1 183 ? 2.601 -11.816 -1.550 1.00 95.69 183 VAL A O 1
ATOM 1516 N N . VAL A 1 184 ? 2.447 -12.651 0.530 1.00 96.31 184 VAL A N 1
ATOM 1517 C CA . VAL A 1 184 ? 3.904 -12.728 0.744 1.00 96.31 184 VAL A CA 1
ATOM 1518 C C . VAL A 1 184 ? 4.536 -13.738 -0.222 1.00 96.31 184 VAL A C 1
ATOM 1520 O O . VAL A 1 184 ? 5.516 -13.425 -0.890 1.00 96.31 184 VAL A O 1
ATOM 1523 N N . GLN A 1 185 ? 3.932 -14.915 -0.401 1.00 95.25 185 GLN A N 1
ATOM 1524 C CA . GLN A 1 185 ? 4.412 -15.915 -1.367 1.00 95.25 185 GLN A CA 1
ATOM 1525 C C . GLN A 1 185 ? 4.345 -15.426 -2.822 1.00 95.25 185 GLN A C 1
ATOM 1527 O O . GLN A 1 185 ? 5.197 -15.780 -3.638 1.00 95.25 185 GLN A O 1
ATOM 1532 N N . LEU A 1 186 ? 3.340 -14.618 -3.175 1.00 92.50 186 LEU A N 1
ATOM 1533 C CA . LEU A 1 186 ? 3.271 -13.971 -4.485 1.00 92.50 186 LEU A CA 1
ATOM 1534 C C . LEU A 1 186 ? 4.433 -12.991 -4.673 1.00 92.50 186 LEU A C 1
ATOM 1536 O O . LEU A 1 186 ? 5.036 -12.981 -5.746 1.00 92.50 186 LEU A O 1
ATOM 1540 N N . ALA A 1 187 ? 4.782 -12.221 -3.640 1.00 92.25 187 ALA A N 1
ATOM 1541 C CA . ALA A 1 187 ? 5.896 -11.276 -3.674 1.00 92.25 187 ALA A CA 1
ATOM 1542 C C . ALA A 1 187 ? 7.263 -11.956 -3.894 1.00 92.25 187 ALA A C 1
ATOM 1544 O O . ALA A 1 187 ? 8.139 -11.374 -4.536 1.00 92.25 187 ALA A O 1
ATOM 1545 N N . GLU A 1 188 ? 7.443 -13.211 -3.476 1.00 91.31 188 GLU A N 1
ATOM 1546 C CA . GLU A 1 188 ? 8.684 -13.966 -3.728 1.00 91.31 188 GLU A CA 1
ATOM 1547 C C . GLU A 1 188 ? 8.959 -14.241 -5.211 1.00 91.31 188 GLU A C 1
ATOM 1549 O O . GLU A 1 188 ? 10.100 -14.474 -5.607 1.00 91.31 188 GLU A O 1
ATOM 1554 N N . ARG A 1 189 ? 7.938 -14.158 -6.069 1.00 87.88 189 ARG A N 1
ATOM 1555 C CA . ARG A 1 189 ? 8.099 -14.335 -7.522 1.00 87.88 189 ARG A CA 1
ATOM 1556 C C . ARG A 1 189 ? 8.803 -13.155 -8.194 1.00 87.88 189 ARG A C 1
ATOM 1558 O O . ARG A 1 189 ? 9.137 -13.239 -9.375 1.00 87.88 189 ARG A O 1
ATOM 1565 N N . TYR A 1 190 ? 9.018 -12.062 -7.465 1.00 84.81 190 TYR A N 1
ATOM 1566 C CA . TYR A 1 190 ? 9.646 -10.852 -7.976 1.00 84.81 190 TYR A CA 1
ATOM 1567 C C . TYR A 1 190 ? 11.132 -10.820 -7.610 1.00 84.81 190 TYR A C 1
ATOM 1569 O O . TYR A 1 190 ? 11.480 -11.083 -6.460 1.00 84.81 190 TYR A O 1
ATOM 1577 N N . PRO A 1 191 ? 12.024 -10.460 -8.544 1.00 75.69 191 PRO A N 1
ATOM 1578 C CA . PRO A 1 191 ? 13.473 -10.546 -8.344 1.00 75.69 191 PRO A CA 1
ATOM 1579 C C . PRO A 1 191 ? 14.078 -9.397 -7.512 1.00 75.69 191 PRO A C 1
ATOM 1581 O O . PRO A 1 191 ? 15.296 -9.365 -7.328 1.00 75.69 191 PRO A O 1
ATOM 1584 N N . VAL A 1 192 ? 13.260 -8.435 -7.066 1.00 72.50 192 VAL A N 1
ATOM 1585 C CA . VAL A 1 192 ? 13.697 -7.175 -6.434 1.00 72.50 192 VAL A CA 1
ATOM 1586 C C . VAL A 1 192 ? 13.656 -7.234 -4.923 1.00 72.50 192 VAL A C 1
ATOM 1588 O O . VAL A 1 192 ? 12.596 -7.639 -4.389 1.00 72.50 192 VAL A O 1
#

Secondary structure (DSSP, 8-state):
------------HHHHHHHHHHHHHHHHHHHHHHHHHHHHHHHHHHHHHHHHHHHTS-HHHHHHTHHHHHHHHHHHHHHHHT-SSHHHHHHHHHHHHHHHTTS-HHHHIIIIIIS-HHHHHHHHHHHHHHHHHS-HHHHTTTT-HHHHHHHHHHTHHHHHHHHHHHHHHH-TT-TTTHHHHHHHHHHTTS--

Sequence (192 aa):
MMEYHDLWPIISSEQQKLLQQQQEQDEQKEQEQEENIQEITTIEHHAKEIARRLDALRPSEQFVHAAQVAQEYHQLIRLSSSLQHPLAAAVAIILLIQQSLTAAPEVRQHVYYQAKLGRLAVLEIGNVLKRQVDDPSRMLSVTHPSLVAFLRRVGWKEQLQDVCARLERYDTTWEFRHEYDHVVQLAERYPV

Foldseek 3Di:
DDPPDDPPPPQDPVNVVVVVVVVVVLVVLVVLLVVLVVLLVVLLVQLLVLLVVLVVDDPVVSLVCLVVSLVSLLVSLVVLLPRPQLVSSLLSLLSSLVSQVVHDPSSCLCNCVVSVSLVSSLVSNQVSLVVCVVPVVSLVSCPDPPNVVVCVVVVSLVSLLVSLVVSLVSHPPDPVNCSSVVSSVSVVVRPD

Radius of gyration: 22.4 Å; chains: 1; bounding box: 71×34×64 Å